Protein AF-A0A015SW00-F1 (afdb_monomer_lite)

Sequence (343 aa):
GSNSSEGLWIASPARTSLTSAKHIYWFESAYDAMAYYQLHQAENKELRKAVFISTGGAPSQQQFKGTIKVTPHASHHLCFDHDRAGQVYAIHFALTHAGWNFSTCLSQTGRLIVQDNSEGYPQYEIGLEPFNFEKIISILGINDAKQNLKNGEHDDMDIGDGYLQEMRMVRMDEYEMACAEGSASEEELEAMRNNLVAIDKAIGAFNPGPKDVGRILYESAAEGYKDWNDQLLDKRIQPKEKEVDDWEISGKATLNRALADLPEVNPEHIRNGLYDEADHEAVRKRLERADRVIFSFETNDQGMSDKGFQEMYKIREELARLEVDITNSLSGMREDFHSHFHR

Secondary structure (DSSP, 8-state):
---TTT--EEE-TT---GGG-SEEEEESSHHHHHHHHHHHTTT-GGGGGSEEEE-SSSPPHHHHHHHHHH-TTSEEEE---SSHHHHHHHHHHHHHHTT--EEEEE-TTSPEEEEE-STT--EEEE--SS--HHHHHHHTT-TTEEE--SS-------TTSHHHHHHHHHHHHHHHHHHHHT-S-HHHHHHHHHHHHHHHHHHHT---SS--PPPEEE--PPTTBSSHHHHHTT-B--------------HHHHHHHHHTTSPPPPHHHHHHT---HHHHHHHHHHHHHHHHHHHHHHHTT----HHHHHHHHHHHHHHHHHHHHHHHHHHHHHHHTTS----

pLDDT: mean 76.02, std 16.17, range [33.72, 97.81]

Structure (mmCIF, N/CA/C/O backbone):
data_AF-A0A015SW00-F1
#
_entry.id   AF-A0A015SW00-F1
#
loop_
_atom_site.group_PDB
_atom_site.id
_atom_site.type_symbol
_atom_site.label_atom_id
_atom_site.label_alt_id
_atom_site.label_comp_id
_atom_site.label_asym_id
_atom_site.label_entity_id
_atom_site.label_seq_id
_atom_site.pdbx_PDB_ins_code
_atom_site.Cartn_x
_atom_site.Cartn_y
_atom_site.Cartn_z
_atom_site.occupancy
_atom_site.B_iso_or_equiv
_atom_site.auth_seq_id
_atom_site.auth_comp_id
_atom_site.auth_asym_id
_atom_site.auth_atom_id
_atom_site.pdbx_PDB_model_num
ATOM 1 N N . GLY A 1 1 ? 16.056 4.533 7.718 1.00 47.56 1 GLY A N 1
ATOM 2 C CA . GLY A 1 1 ? 15.127 5.669 7.801 1.00 47.56 1 GLY A CA 1
ATOM 3 C C . GLY A 1 1 ? 14.885 5.998 9.255 1.00 47.56 1 GLY A C 1
ATOM 4 O O . GLY A 1 1 ? 14.495 5.114 9.996 1.00 47.56 1 GLY A O 1
ATOM 5 N N . SER A 1 2 ? 15.177 7.226 9.676 1.00 53.47 2 SER A N 1
ATOM 6 C CA . SER A 1 2 ? 14.850 7.743 11.017 1.00 53.47 2 SER A CA 1
ATOM 7 C C . SER A 1 2 ? 13.496 8.467 11.058 1.00 53.47 2 SER A C 1
ATOM 9 O O . SER A 1 2 ? 13.012 8.787 12.138 1.00 53.47 2 SER A O 1
ATOM 11 N N . ASN A 1 3 ? 12.882 8.710 9.893 1.00 66.75 3 ASN A N 1
ATOM 12 C CA . ASN A 1 3 ? 11.556 9.302 9.745 1.00 66.75 3 ASN A CA 1
ATOM 13 C C . ASN A 1 3 ? 10.593 8.256 9.162 1.00 66.75 3 ASN A C 1
ATOM 15 O O . ASN A 1 3 ? 10.519 8.101 7.946 1.00 66.75 3 ASN A O 1
ATOM 19 N N . SER A 1 4 ? 9.889 7.532 10.032 1.00 64.31 4 SER A N 1
ATOM 20 C CA . SER A 1 4 ? 8.875 6.538 9.650 1.00 64.31 4 SER A CA 1
ATOM 21 C C . SER A 1 4 ? 7.542 7.159 9.216 1.00 64.31 4 SER A C 1
ATOM 23 O O . SER A 1 4 ? 6.673 6.448 8.730 1.00 64.31 4 SER A O 1
ATOM 25 N N . SER A 1 5 ? 7.367 8.472 9.388 1.00 62.69 5 SER A N 1
ATOM 26 C CA . SER A 1 5 ? 6.128 9.176 9.038 1.00 62.69 5 SER A CA 1
ATOM 27 C C . SER A 1 5 ? 6.141 9.742 7.621 1.00 62.69 5 SER A C 1
ATOM 29 O O . SER A 1 5 ? 5.088 9.975 7.052 1.00 62.69 5 SER A O 1
ATOM 31 N N . GLU A 1 6 ? 7.308 10.020 7.043 1.00 72.81 6 GLU A N 1
ATOM 32 C CA . GLU A 1 6 ? 7.400 10.637 5.706 1.00 72.81 6 GLU A CA 1
ATOM 33 C C . GLU A 1 6 ? 8.493 10.011 4.834 1.00 72.81 6 GLU A C 1
ATOM 35 O O . GLU A 1 6 ? 8.482 10.170 3.615 1.00 72.81 6 GLU A O 1
ATOM 40 N N . GLY A 1 7 ? 9.455 9.307 5.437 1.00 81.25 7 GLY A N 1
ATOM 41 C CA . GLY A 1 7 ? 10.553 8.690 4.706 1.00 81.25 7 GLY A CA 1
ATOM 42 C C . GLY A 1 7 ? 10.097 7.449 3.947 1.00 81.25 7 GLY A C 1
ATOM 43 O O . GLY A 1 7 ? 9.379 6.619 4.491 1.00 81.25 7 GLY A O 1
ATOM 44 N N . LEU A 1 8 ? 10.556 7.297 2.709 1.00 90.25 8 LEU A N 1
ATOM 45 C CA . LEU A 1 8 ? 10.324 6.119 1.874 1.00 90.25 8 LEU A CA 1
ATOM 46 C C . LEU A 1 8 ? 11.655 5.593 1.344 1.00 90.25 8 LEU A C 1
ATOM 48 O O . LEU A 1 8 ? 12.578 6.369 1.083 1.00 90.25 8 LEU A O 1
ATOM 52 N N . TRP A 1 9 ? 11.741 4.281 1.149 1.00 92.75 9 TRP A N 1
ATOM 53 C CA . TRP A 1 9 ? 12.815 3.673 0.372 1.00 92.75 9 TRP A CA 1
ATOM 54 C C . TRP A 1 9 ? 12.334 3.530 -1.062 1.00 92.75 9 TRP A C 1
ATOM 56 O O . TRP A 1 9 ? 11.325 2.877 -1.306 1.00 92.75 9 TRP A O 1
ATOM 66 N N . ILE A 1 10 ? 13.034 4.158 -2.002 1.00 94.50 10 ILE A N 1
ATOM 67 C CA . ILE A 1 10 ? 12.632 4.194 -3.408 1.00 94.50 10 ILE A CA 1
ATOM 68 C C . ILE A 1 10 ? 13.768 3.636 -4.255 1.00 94.50 10 ILE A C 1
ATOM 70 O O . ILE A 1 10 ? 14.911 4.075 -4.130 1.00 94.50 10 ILE A O 1
ATOM 74 N N . ALA A 1 11 ? 13.443 2.693 -5.132 1.00 94.75 11 ALA A N 1
ATOM 75 C CA . ALA A 1 11 ? 14.367 2.122 -6.096 1.00 94.75 11 ALA A CA 1
ATOM 76 C C . ALA A 1 11 ? 13.728 2.089 -7.486 1.00 94.75 11 ALA A C 1
ATOM 78 O O . ALA A 1 11 ? 12.533 1.863 -7.639 1.00 94.75 11 ALA A O 1
ATOM 79 N N . SER A 1 12 ? 14.534 2.300 -8.519 1.00 93.38 12 SER A N 1
ATOM 80 C CA . SER A 1 12 ? 14.133 2.068 -9.904 1.00 93.38 12 SER A CA 1
ATOM 81 C C . SER A 1 12 ? 15.342 1.517 -10.650 1.00 93.38 12 SER A C 1
ATOM 83 O O . SER A 1 12 ? 16.350 2.226 -10.724 1.00 93.38 12 SER A O 1
ATOM 85 N N . PRO A 1 13 ? 15.282 0.283 -11.184 1.00 89.31 13 PRO A N 1
ATOM 86 C CA . PRO A 1 13 ? 16.410 -0.317 -11.894 1.00 89.31 13 PRO A CA 1
ATOM 87 C C . PRO A 1 13 ? 16.911 0.552 -13.055 1.00 89.31 13 PRO A C 1
ATOM 89 O O . PRO A 1 13 ? 18.110 0.749 -13.200 1.00 89.31 13 PRO A O 1
ATOM 92 N N . ALA A 1 14 ? 16.000 1.157 -13.824 1.00 87.19 14 ALA A N 1
ATOM 93 C CA . ALA A 1 14 ? 16.329 2.061 -14.930 1.00 87.19 14 ALA A CA 1
ATOM 94 C C . ALA A 1 14 ? 16.541 3.529 -14.506 1.00 87.19 14 ALA A C 1
ATOM 96 O O . ALA A 1 14 ? 16.564 4.423 -15.359 1.00 87.19 14 ALA A O 1
ATOM 97 N N . ARG A 1 15 ? 16.643 3.806 -13.197 1.00 88.81 15 ARG A N 1
ATOM 98 C CA . ARG A 1 15 ? 16.731 5.165 -12.634 1.00 88.81 15 ARG A CA 1
ATOM 99 C C . ARG A 1 15 ? 15.623 6.081 -13.167 1.00 88.81 15 ARG A C 1
ATOM 101 O O . ARG A 1 15 ? 15.872 7.241 -13.512 1.00 88.81 15 ARG A O 1
ATOM 108 N N . THR A 1 16 ? 14.407 5.549 -13.280 1.00 87.94 16 THR A N 1
ATOM 109 C CA . THR A 1 16 ? 13.226 6.337 -13.628 1.00 87.94 16 THR A CA 1
ATOM 110 C C . THR A 1 16 ? 12.962 7.327 -12.498 1.00 87.94 16 THR A C 1
ATOM 112 O O . THR A 1 16 ? 12.859 6.942 -11.332 1.00 87.94 16 THR A O 1
ATOM 115 N N . SER A 1 17 ? 12.865 8.617 -12.823 1.00 88.38 17 SER A N 1
ATOM 116 C CA . SER A 1 17 ? 12.481 9.631 -11.843 1.00 88.38 17 SER A CA 1
ATOM 117 C C . SER A 1 17 ? 11.039 9.416 -11.407 1.00 88.38 17 SER A C 1
ATOM 119 O O . SER A 1 17 ? 10.177 9.151 -12.244 1.00 88.38 17 SER A O 1
ATOM 121 N N . LEU A 1 18 ? 10.762 9.617 -10.119 1.00 87.44 18 LEU A N 1
ATOM 122 C CA . LEU A 1 18 ? 9.428 9.428 -9.548 1.00 87.44 18 LEU A CA 1
ATOM 123 C C . LEU A 1 18 ? 8.342 10.186 -10.335 1.00 87.44 18 LEU A C 1
ATOM 125 O O . LEU A 1 18 ? 7.326 9.604 -10.673 1.00 87.44 18 LEU A O 1
ATOM 129 N N . THR A 1 19 ? 8.593 11.433 -10.740 1.00 86.56 19 THR A N 1
ATOM 130 C CA . THR A 1 19 ? 7.644 12.263 -11.515 1.00 86.56 19 THR A CA 1
ATOM 131 C C . THR A 1 19 ? 7.343 11.759 -12.928 1.00 86.56 19 THR A C 1
ATOM 133 O O . THR A 1 19 ? 6.384 12.217 -13.540 1.00 86.56 19 THR A O 1
ATOM 136 N N . SER A 1 20 ? 8.171 10.862 -13.462 1.00 85.00 20 SER A N 1
ATOM 137 C CA . SER A 1 20 ? 8.028 10.290 -14.808 1.00 85.00 20 SER A CA 1
ATOM 138 C C . SER A 1 20 ? 7.613 8.819 -14.755 1.00 85.00 20 SER A C 1
ATOM 140 O O . SER A 1 20 ? 7.546 8.157 -15.791 1.00 85.00 20 SER A O 1
ATOM 142 N N . ALA A 1 21 ? 7.389 8.282 -13.553 1.00 88.19 21 ALA A N 1
ATOM 143 C CA . ALA A 1 21 ? 7.003 6.899 -13.361 1.00 88.19 21 ALA A CA 1
ATOM 144 C C . ALA A 1 21 ? 5.577 6.677 -13.871 1.00 88.19 21 ALA A C 1
ATOM 146 O O . ALA A 1 21 ? 4.646 7.359 -13.452 1.00 88.19 21 ALA A O 1
ATOM 147 N N . LYS A 1 22 ? 5.410 5.689 -14.753 1.00 90.06 22 LYS A N 1
ATOM 148 C CA . LYS A 1 22 ? 4.088 5.210 -15.179 1.00 90.06 22 LYS A CA 1
ATOM 149 C C . LYS A 1 22 ? 3.513 4.163 -14.232 1.00 90.06 22 LYS A C 1
ATOM 151 O O . LYS A 1 22 ? 2.304 4.108 -14.054 1.00 90.06 22 LYS A O 1
ATOM 156 N N . HIS A 1 23 ? 4.385 3.364 -13.619 1.00 93.56 23 HIS A N 1
ATOM 157 C CA . HIS A 1 23 ? 4.025 2.296 -12.692 1.00 93.56 23 HIS A CA 1
ATOM 158 C C . HIS A 1 23 ? 4.833 2.429 -11.407 1.00 93.56 23 HIS A C 1
ATOM 160 O O . HIS A 1 23 ? 6.064 2.552 -11.448 1.00 93.56 23 HIS A O 1
ATOM 166 N N . ILE A 1 24 ? 4.131 2.398 -10.278 1.00 96.25 24 ILE A N 1
ATOM 167 C CA . ILE A 1 24 ? 4.702 2.482 -8.937 1.00 96.25 24 ILE A CA 1
ATOM 168 C C . ILE A 1 24 ? 4.210 1.293 -8.129 1.00 96.25 24 ILE A C 1
ATOM 170 O O . ILE A 1 24 ? 3.009 1.151 -7.932 1.00 96.25 24 ILE A O 1
ATOM 174 N N . TYR A 1 25 ? 5.132 0.480 -7.633 1.00 97.56 25 TYR A N 1
ATOM 175 C CA . TYR A 1 25 ? 4.838 -0.706 -6.837 1.00 97.56 25 TYR A CA 1
ATOM 176 C C . TYR A 1 25 ? 5.139 -0.439 -5.362 1.00 97.56 25 TYR A C 1
ATOM 178 O O . TYR A 1 25 ? 6.219 0.054 -5.031 1.00 97.56 25 TYR A O 1
ATOM 186 N N . TRP A 1 26 ? 4.184 -0.744 -4.489 1.00 97.62 26 TRP A N 1
ATOM 187 C CA . TRP A 1 26 ? 4.222 -0.460 -3.055 1.00 97.62 26 TRP A CA 1
ATOM 188 C C . TRP A 1 26 ? 4.378 -1.734 -2.243 1.00 97.62 26 TRP A C 1
ATOM 190 O O . TRP A 1 26 ? 3.587 -2.656 -2.399 1.00 97.62 26 TRP A O 1
ATOM 200 N N . PHE A 1 27 ? 5.348 -1.742 -1.336 1.00 96.75 27 PHE A N 1
ATOM 201 C CA . PHE A 1 27 ? 5.674 -2.879 -0.483 1.00 96.75 27 PHE A CA 1
ATOM 202 C C . PHE A 1 27 ? 5.894 -2.427 0.956 1.00 96.75 27 PHE A C 1
ATOM 204 O O . PHE A 1 27 ? 6.338 -1.302 1.205 1.00 96.75 27 PHE A O 1
ATOM 211 N N . GLU A 1 28 ? 5.668 -3.329 1.906 1.00 89.06 28 GLU A N 1
ATOM 212 C CA . GLU A 1 28 ? 5.987 -3.077 3.313 1.00 89.06 28 GLU A CA 1
ATOM 213 C C . GLU A 1 28 ? 7.503 -3.087 3.526 1.00 89.06 28 GLU A C 1
ATOM 215 O O . GLU A 1 28 ? 8.065 -2.178 4.147 1.00 89.06 28 GLU A O 1
ATOM 220 N N . SER A 1 29 ? 8.202 -4.045 2.909 1.00 91.88 29 SER A N 1
ATOM 221 C CA . SER A 1 29 ? 9.649 -4.211 3.037 1.00 91.88 29 SER A CA 1
ATOM 222 C C . SER A 1 29 ? 10.400 -4.083 1.705 1.00 91.88 29 SER A C 1
ATOM 224 O O . SER A 1 29 ? 9.870 -4.296 0.614 1.00 91.88 29 SER A O 1
ATOM 226 N N . ALA A 1 30 ? 11.685 -3.728 1.790 1.00 92.31 30 ALA A N 1
ATOM 227 C CA . ALA A 1 30 ? 12.564 -3.723 0.624 1.00 92.31 30 ALA A CA 1
ATOM 228 C C . ALA A 1 30 ? 12.840 -5.147 0.111 1.00 92.31 30 ALA A C 1
ATOM 230 O O . ALA A 1 30 ? 13.124 -5.315 -1.074 1.00 92.31 30 ALA A O 1
ATOM 231 N N . TYR A 1 31 ? 12.752 -6.162 0.980 1.00 92.88 31 TYR A N 1
ATOM 232 C CA . TYR A 1 31 ? 12.907 -7.560 0.579 1.00 92.88 31 TYR A CA 1
ATOM 233 C C . TYR A 1 31 ? 11.786 -7.988 -0.358 1.00 92.88 31 TYR A C 1
ATOM 235 O O . TYR A 1 31 ? 12.076 -8.575 -1.395 1.00 92.88 31 TYR A O 1
ATOM 243 N N . ASP A 1 32 ? 10.546 -7.604 -0.063 1.00 95.56 32 ASP A N 1
ATOM 244 C CA . ASP A 1 32 ? 9.399 -7.922 -0.916 1.00 95.56 32 ASP A CA 1
ATOM 245 C C . ASP A 1 32 ? 9.487 -7.232 -2.270 1.00 95.56 32 ASP A C 1
ATOM 247 O O . ASP A 1 32 ? 9.250 -7.861 -3.298 1.00 95.56 32 ASP A O 1
ATOM 251 N N . ALA A 1 33 ? 9.935 -5.974 -2.296 1.00 95.81 33 ALA A N 1
ATOM 252 C CA . ALA A 1 33 ? 10.178 -5.260 -3.545 1.00 95.81 33 ALA A CA 1
ATOM 253 C C . ALA A 1 33 ? 11.227 -5.971 -4.423 1.00 95.81 33 ALA A C 1
ATOM 255 O O . ALA A 1 33 ? 11.028 -6.147 -5.628 1.00 95.81 33 ALA A O 1
ATOM 256 N N . MET A 1 34 ? 12.340 -6.409 -3.822 1.00 95.50 34 MET A N 1
ATOM 257 C CA . MET A 1 34 ? 13.380 -7.168 -4.527 1.00 95.50 34 MET A CA 1
ATOM 258 C C . MET A 1 34 ? 12.868 -8.537 -4.984 1.00 95.50 34 MET A C 1
ATOM 260 O O . MET A 1 34 ? 13.147 -8.949 -6.111 1.00 95.50 34 MET A O 1
ATOM 264 N N . ALA A 1 35 ? 12.098 -9.221 -4.137 1.00 96.44 35 ALA A N 1
ATOM 265 C CA . ALA A 1 35 ? 11.550 -10.532 -4.436 1.00 96.44 35 ALA A CA 1
ATOM 266 C C . ALA A 1 35 ? 10.545 -10.475 -5.587 1.00 96.44 35 ALA A C 1
ATOM 268 O O . ALA A 1 35 ? 10.669 -11.235 -6.548 1.00 96.44 35 ALA A O 1
ATOM 269 N N . TYR A 1 36 ? 9.622 -9.511 -5.550 1.00 96.69 36 TYR A N 1
ATOM 270 C CA . TYR A 1 36 ? 8.694 -9.241 -6.641 1.00 96.69 36 TYR A CA 1
ATOM 271 C C . TYR A 1 36 ? 9.445 -8.987 -7.948 1.00 96.69 36 TYR A C 1
ATOM 273 O O . TYR A 1 36 ? 9.130 -9.594 -8.971 1.00 96.69 36 TYR A O 1
ATOM 281 N N . TYR A 1 37 ? 10.466 -8.125 -7.924 1.00 95.06 37 TYR A N 1
ATOM 282 C CA . TYR A 1 37 ? 11.258 -7.840 -9.116 1.00 95.06 37 TYR A CA 1
ATOM 283 C C . TYR A 1 37 ? 11.915 -9.108 -9.673 1.00 95.06 37 TYR A C 1
ATOM 285 O O . TYR A 1 37 ? 11.816 -9.384 -10.867 1.00 95.06 37 TYR A O 1
ATOM 293 N N . GLN A 1 38 ? 12.534 -9.918 -8.813 1.00 94.50 38 GLN A N 1
ATOM 294 C CA . GLN A 1 38 ? 13.210 -11.148 -9.216 1.00 94.50 38 GLN A CA 1
ATOM 295 C C . GLN A 1 38 ? 12.251 -12.197 -9.793 1.00 94.50 38 GLN A C 1
ATOM 297 O O . GLN A 1 38 ? 12.618 -12.877 -10.752 1.00 94.50 38 GLN A O 1
ATOM 302 N N . LEU A 1 39 ? 11.038 -12.301 -9.243 1.00 92.75 39 LEU A N 1
ATOM 303 C CA . LEU A 1 39 ? 9.997 -13.212 -9.720 1.00 92.75 39 LEU A CA 1
ATOM 304 C C . LEU A 1 39 ? 9.472 -12.826 -11.111 1.00 92.75 39 LEU A C 1
ATOM 306 O O . LEU A 1 39 ? 9.231 -13.711 -11.926 1.00 92.75 39 LEU A O 1
ATOM 310 N N . HIS A 1 40 ? 9.329 -11.529 -11.405 1.00 93.00 40 HIS A N 1
ATOM 311 C CA . HIS A 1 40 ? 8.586 -11.072 -12.588 1.00 93.00 40 HIS A CA 1
ATOM 312 C C . HIS A 1 40 ? 9.452 -10.480 -13.710 1.00 93.00 40 HIS A C 1
ATOM 314 O O . HIS A 1 40 ? 8.999 -10.418 -14.852 1.00 93.00 40 HIS A O 1
ATOM 320 N N . GLN A 1 41 ? 10.701 -10.069 -13.450 1.00 90.69 41 GLN A N 1
ATOM 321 C CA . GLN A 1 41 ? 11.536 -9.374 -14.450 1.00 90.69 41 GLN A CA 1
ATOM 322 C C . GLN A 1 41 ? 11.782 -10.173 -15.742 1.00 90.69 41 GLN A C 1
ATOM 324 O O . GLN A 1 41 ? 12.028 -9.588 -16.797 1.00 90.69 41 GLN A O 1
ATOM 329 N N . ALA A 1 42 ? 11.754 -11.509 -15.668 1.00 86.50 42 ALA A N 1
ATOM 330 C CA . ALA A 1 42 ? 12.003 -12.373 -16.819 1.00 86.50 42 ALA A CA 1
ATOM 331 C C . ALA A 1 42 ? 10.850 -12.318 -17.833 1.00 86.50 42 ALA A C 1
ATOM 333 O O . ALA A 1 42 ? 11.082 -12.388 -19.041 1.00 86.50 42 ALA A O 1
ATOM 334 N N . GLU A 1 43 ? 9.625 -12.162 -17.332 1.00 85.12 43 GLU A N 1
ATOM 335 C CA . GLU A 1 43 ? 8.390 -12.155 -18.117 1.00 85.12 43 GLU A CA 1
ATOM 336 C C . GLU A 1 43 ? 7.953 -10.721 -18.447 1.00 85.12 43 GLU A C 1
ATOM 338 O O . GLU A 1 43 ? 7.504 -10.446 -19.557 1.00 85.12 43 GLU A O 1
ATOM 343 N N . ASN A 1 44 ? 8.188 -9.779 -17.530 1.00 84.94 44 ASN A N 1
ATOM 344 C CA . ASN A 1 44 ? 7.888 -8.365 -17.703 1.00 84.94 44 ASN A CA 1
ATOM 345 C C . ASN A 1 44 ? 9.176 -7.537 -17.812 1.00 84.94 44 ASN A C 1
ATOM 347 O O . ASN A 1 44 ? 9.704 -7.014 -16.830 1.00 84.94 44 ASN A O 1
ATOM 351 N N . LYS A 1 45 ? 9.665 -7.362 -19.043 1.00 80.94 45 LYS A N 1
ATOM 352 C CA . LYS A 1 45 ? 10.880 -6.575 -19.309 1.00 80.94 45 LYS A CA 1
ATOM 353 C C . LYS A 1 45 ? 10.731 -5.089 -18.979 1.00 80.94 45 LYS A C 1
ATOM 355 O O . LYS A 1 45 ? 11.744 -4.436 -18.727 1.00 80.94 45 LYS A O 1
ATOM 360 N N . GLU A 1 46 ? 9.513 -4.553 -18.981 1.00 83.88 46 GLU A N 1
ATOM 361 C CA . GLU A 1 46 ? 9.242 -3.141 -18.683 1.00 83.88 46 GLU A CA 1
ATOM 362 C C . GLU A 1 46 ? 9.256 -2.848 -17.182 1.00 83.88 46 GLU A C 1
ATOM 364 O O . GLU A 1 46 ? 9.402 -1.694 -16.779 1.00 83.88 46 GLU A O 1
ATOM 369 N N . LEU A 1 47 ? 9.238 -3.891 -16.347 1.00 88.62 47 LEU A N 1
ATOM 370 C CA . LEU A 1 47 ? 9.336 -3.790 -14.894 1.00 88.62 47 LEU A CA 1
ATOM 371 C C . LEU A 1 47 ? 10.583 -3.013 -14.438 1.00 88.62 47 LEU A C 1
ATOM 373 O O . LEU A 1 47 ? 10.547 -2.291 -13.446 1.00 88.62 47 LEU A O 1
ATOM 377 N N . ARG A 1 48 ? 11.672 -3.070 -15.216 1.00 87.75 48 ARG A N 1
ATOM 378 C CA . ARG A 1 48 ? 12.895 -2.284 -14.978 1.00 87.75 48 ARG A CA 1
ATOM 379 C C . ARG A 1 48 ? 12.670 -0.766 -15.006 1.00 87.75 48 ARG A C 1
ATOM 381 O O . ARG A 1 48 ? 13.424 -0.037 -14.368 1.00 87.75 48 ARG A O 1
ATOM 388 N N . LYS A 1 49 ? 11.652 -0.287 -15.734 1.00 88.00 49 LYS A N 1
ATOM 389 C CA . LYS A 1 49 ? 11.281 1.135 -15.841 1.00 88.00 49 LYS A CA 1
ATOM 390 C C . LYS A 1 49 ? 10.356 1.591 -14.711 1.00 88.00 49 LYS A C 1
ATOM 392 O O . LYS A 1 49 ? 10.153 2.797 -14.566 1.00 88.00 49 LYS A O 1
ATOM 397 N N . ALA A 1 50 ? 9.807 0.669 -13.922 1.00 94.31 50 ALA A N 1
ATOM 398 C CA . ALA A 1 50 ? 8.934 1.000 -12.807 1.00 94.31 50 ALA A CA 1
ATOM 399 C C . ALA A 1 50 ? 9.706 1.604 -11.623 1.00 94.31 50 ALA A C 1
ATOM 401 O O . ALA A 1 50 ? 10.942 1.556 -11.549 1.00 94.31 50 ALA A O 1
ATOM 402 N N . VAL A 1 51 ? 8.953 2.183 -10.691 1.00 96.94 51 VAL A N 1
ATOM 403 C CA . VAL A 1 51 ? 9.461 2.633 -9.396 1.00 96.94 51 VAL A CA 1
ATOM 404 C C . VAL A 1 51 ? 8.931 1.710 -8.304 1.00 96.94 51 VAL A C 1
ATOM 406 O O . VAL A 1 51 ? 7.734 1.467 -8.212 1.00 96.94 51 VAL A O 1
ATOM 409 N N . PHE A 1 52 ? 9.830 1.216 -7.464 1.00 97.81 52 PHE A N 1
ATOM 410 C CA . PHE A 1 52 ? 9.545 0.348 -6.330 1.00 97.81 52 PHE A CA 1
ATOM 411 C C . PHE A 1 52 ? 9.689 1.157 -5.052 1.00 97.81 52 PHE A C 1
ATOM 413 O O . PHE A 1 52 ? 10.712 1.812 -4.839 1.00 97.81 52 PHE A O 1
ATOM 420 N N . ILE A 1 53 ? 8.665 1.115 -4.211 1.00 97.06 53 ILE A N 1
ATOM 421 C CA . ILE A 1 53 ? 8.600 1.842 -2.953 1.00 97.06 53 ILE A CA 1
ATOM 422 C C . ILE A 1 53 ? 8.437 0.837 -1.824 1.00 97.06 53 ILE A C 1
ATOM 424 O O . ILE A 1 53 ? 7.478 0.073 -1.810 1.00 97.06 53 ILE A O 1
ATOM 428 N N . SER A 1 54 ? 9.344 0.890 -0.852 1.00 94.75 54 SER A N 1
ATOM 429 C CA . SER A 1 54 ? 9.136 0.274 0.453 1.00 94.75 54 SER A CA 1
ATOM 430 C C . SER A 1 54 ? 8.817 1.339 1.495 1.00 94.75 54 SER A C 1
ATOM 432 O O . SER A 1 54 ? 9.529 2.342 1.637 1.00 94.75 54 SER A O 1
ATOM 434 N N . THR A 1 55 ? 7.746 1.096 2.245 1.00 86.81 55 THR A N 1
ATOM 435 C CA . THR A 1 55 ? 7.301 1.946 3.357 1.00 86.81 55 THR A CA 1
ATOM 436 C C . THR A 1 55 ? 8.132 1.729 4.622 1.00 86.81 55 THR A C 1
ATOM 438 O O . THR A 1 55 ? 8.155 2.600 5.490 1.00 86.81 55 THR A O 1
ATOM 441 N N . GLY A 1 56 ? 8.902 0.635 4.687 1.00 81.25 56 GLY A N 1
ATOM 442 C CA . GLY A 1 56 ? 9.796 0.315 5.798 1.00 81.25 56 GLY A CA 1
ATOM 443 C C . GLY A 1 56 ? 9.043 -0.195 7.025 1.00 81.25 56 GLY A C 1
ATOM 444 O O . GLY A 1 56 ? 9.362 0.213 8.140 1.00 81.25 56 GLY A O 1
ATOM 445 N N . GLY A 1 57 ? 8.045 -1.047 6.798 1.00 77.19 57 GLY A N 1
ATOM 446 C CA . GLY A 1 57 ? 6.995 -1.400 7.747 1.00 77.19 57 GLY A CA 1
ATOM 447 C C . GLY A 1 57 ? 5.698 -0.706 7.358 1.00 77.19 57 GLY A C 1
ATOM 448 O O . GLY A 1 57 ? 5.484 -0.375 6.191 1.00 77.19 57 GLY A O 1
ATOM 449 N N . ALA A 1 58 ? 4.832 -0.448 8.325 1.00 73.69 58 ALA A N 1
ATOM 450 C CA . ALA A 1 58 ? 3.511 0.032 7.980 1.00 73.69 58 ALA A CA 1
ATOM 451 C C . ALA A 1 58 ? 3.467 1.459 7.438 1.00 73.69 58 ALA A C 1
ATOM 453 O O . ALA A 1 58 ? 4.104 2.368 7.987 1.00 73.69 58 ALA A O 1
ATOM 454 N N . PRO A 1 59 ? 2.654 1.676 6.399 1.00 77.56 59 PRO A N 1
ATOM 455 C CA . PRO A 1 59 ? 2.527 2.971 5.779 1.00 77.56 59 PRO A CA 1
ATOM 456 C C . PRO A 1 59 ? 1.759 3.961 6.647 1.00 77.56 59 PRO A C 1
ATOM 458 O O . PRO A 1 59 ? 0.697 3.684 7.200 1.00 77.56 59 PRO A O 1
ATOM 461 N N . SER A 1 60 ? 2.261 5.185 6.663 1.00 74.94 60 SER A N 1
ATOM 462 C CA . SER A 1 60 ? 1.544 6.362 7.131 1.00 74.94 60 SER A CA 1
ATOM 463 C C . SER A 1 60 ? 0.789 7.042 5.984 1.00 74.94 60 SER A C 1
ATOM 465 O O . SER A 1 60 ? 1.193 7.009 4.818 1.00 74.94 60 SER A O 1
ATOM 467 N N . GLN A 1 61 ? -0.270 7.783 6.321 1.00 74.00 61 GLN A N 1
ATOM 468 C CA . GLN A 1 61 ? -0.990 8.584 5.326 1.00 74.00 61 GLN A CA 1
ATOM 469 C C . GLN A 1 61 ? -0.106 9.652 4.658 1.00 74.00 61 GLN A C 1
ATOM 471 O O . GLN A 1 61 ? -0.369 10.025 3.519 1.00 74.00 61 GLN A O 1
ATOM 476 N N . GLN A 1 62 ? 0.920 10.176 5.341 1.00 74.44 62 GLN A N 1
ATOM 477 C CA . GLN A 1 62 ? 1.786 11.218 4.773 1.00 74.44 62 GLN A CA 1
ATOM 478 C C . GLN A 1 62 ? 2.723 10.660 3.700 1.00 74.44 62 GLN A C 1
ATOM 480 O O . GLN A 1 62 ? 2.902 11.306 2.669 1.00 74.44 62 GLN A O 1
ATOM 485 N N . GLN A 1 63 ? 3.238 9.440 3.879 1.00 83.62 63 GLN A N 1
ATOM 486 C CA . GLN A 1 63 ? 3.981 8.732 2.831 1.00 83.62 63 GLN A CA 1
ATOM 487 C C . GLN A 1 63 ? 3.126 8.550 1.566 1.00 83.62 63 GLN A C 1
ATOM 489 O O . GLN A 1 63 ? 3.581 8.853 0.463 1.00 83.62 63 GLN A O 1
ATOM 494 N N . PHE A 1 64 ? 1.865 8.133 1.716 1.00 87.81 64 PHE A N 1
ATOM 495 C CA . PHE A 1 64 ? 0.933 8.018 0.591 1.00 87.81 64 PHE A CA 1
ATOM 496 C C . PHE A 1 64 ? 0.648 9.373 -0.064 1.00 87.81 64 PHE A C 1
ATOM 498 O O . PHE A 1 64 ? 0.869 9.532 -1.265 1.00 87.81 64 PHE A O 1
ATOM 505 N N . LYS A 1 65 ? 0.223 10.375 0.720 1.00 82.94 65 LYS A N 1
ATOM 506 C CA . LYS A 1 65 ? -0.094 11.727 0.225 1.00 82.94 65 LYS A CA 1
ATOM 507 C C . LYS A 1 65 ? 1.084 12.355 -0.513 1.00 82.94 65 LYS A C 1
ATOM 509 O O . LYS A 1 65 ? 0.893 12.934 -1.581 1.00 82.94 65 LYS A O 1
ATOM 514 N N . GLY A 1 66 ? 2.288 12.238 0.044 1.00 87.19 66 GLY A N 1
ATOM 515 C CA . GLY A 1 66 ? 3.512 12.779 -0.539 1.00 87.19 66 GLY A CA 1
ATOM 516 C C . GLY A 1 66 ? 3.785 12.207 -1.925 1.00 87.19 66 GLY A C 1
ATOM 517 O O . GLY A 1 66 ? 3.983 12.972 -2.869 1.00 87.19 66 GLY A O 1
ATOM 518 N N . THR A 1 67 ? 3.723 10.881 -2.063 1.00 92.62 67 THR A N 1
ATOM 519 C CA . THR A 1 67 ? 3.981 10.210 -3.342 1.00 92.62 67 THR A CA 1
ATOM 520 C C . THR A 1 67 ? 2.870 10.465 -4.356 1.00 92.62 67 THR A C 1
ATOM 522 O O . THR A 1 67 ? 3.171 10.887 -5.470 1.00 92.62 67 THR A O 1
ATOM 525 N N . ILE A 1 68 ? 1.595 10.298 -3.985 1.00 90.69 68 ILE A N 1
ATOM 526 C CA . ILE A 1 68 ? 0.446 10.507 -4.890 1.00 90.69 68 ILE A CA 1
ATOM 527 C C . ILE A 1 68 ? 0.460 11.932 -5.459 1.00 90.69 68 ILE A C 1
ATOM 529 O O . ILE A 1 68 ? 0.282 12.136 -6.658 1.00 90.69 68 ILE A O 1
ATOM 533 N N . LYS A 1 69 ? 0.780 12.930 -4.625 1.00 87.81 69 LYS A N 1
ATOM 534 C CA . LYS A 1 69 ? 0.887 14.334 -5.047 1.00 87.81 69 LYS A CA 1
ATOM 535 C C . LYS A 1 69 ? 1.910 14.556 -6.167 1.00 87.81 69 LYS A C 1
ATOM 537 O O . LYS A 1 69 ? 1.702 15.436 -6.999 1.00 87.81 69 LYS A O 1
ATOM 542 N N . VAL A 1 70 ? 3.015 13.810 -6.178 1.00 89.75 70 VAL A N 1
ATOM 543 C CA . VAL A 1 70 ? 4.071 13.940 -7.200 1.00 89.75 70 VAL A CA 1
ATOM 544 C C . VAL A 1 70 ? 3.916 12.951 -8.357 1.00 89.75 70 VAL A C 1
ATOM 546 O O . VAL A 1 70 ? 4.658 13.052 -9.332 1.00 89.75 70 VAL A O 1
ATOM 549 N N . THR A 1 71 ? 2.956 12.024 -8.271 1.00 90.44 71 THR A N 1
ATOM 550 C CA . THR A 1 71 ? 2.708 10.959 -9.259 1.00 90.44 71 THR A CA 1
ATOM 551 C C . THR A 1 71 ? 1.228 10.834 -9.667 1.00 90.44 71 THR A C 1
ATOM 553 O O . THR A 1 71 ? 0.719 9.727 -9.790 1.00 90.44 71 THR A O 1
ATOM 556 N N . PRO A 1 72 ? 0.510 11.939 -9.957 1.00 83.12 72 PRO A N 1
ATOM 557 C CA . PRO A 1 72 ? -0.947 11.917 -10.169 1.00 83.12 72 PRO A CA 1
ATOM 558 C C . PRO A 1 72 ? -1.417 11.119 -11.402 1.00 83.12 72 PRO A C 1
ATOM 560 O O . PRO A 1 72 ? -2.611 10.886 -11.575 1.00 83.12 72 PRO A O 1
ATOM 563 N N . HIS A 1 73 ? -0.493 10.748 -12.290 1.00 83.38 73 HIS A N 1
ATOM 564 C CA . HIS A 1 73 ? -0.760 10.005 -13.525 1.00 83.38 73 HIS A CA 1
ATOM 565 C C . HIS A 1 73 ? -0.187 8.581 -13.497 1.00 83.38 73 HIS A C 1
ATOM 567 O O . HIS A 1 73 ? -0.311 7.855 -14.478 1.00 83.38 73 HIS A O 1
ATOM 573 N N . ALA A 1 74 ? 0.476 8.186 -12.406 1.00 89.75 74 ALA A N 1
ATOM 574 C CA . ALA A 1 74 ? 1.083 6.869 -12.297 1.00 89.75 74 ALA A CA 1
ATOM 575 C C . ALA A 1 74 ? 0.048 5.833 -11.854 1.00 89.75 74 ALA A C 1
ATOM 577 O O . ALA A 1 74 ? -0.769 6.096 -10.978 1.00 89.75 74 ALA A O 1
ATOM 578 N N . SER A 1 75 ? 0.117 4.627 -12.405 1.00 91.50 75 SER A N 1
ATOM 579 C CA . SER A 1 75 ? -0.608 3.487 -11.852 1.00 91.50 75 SER A CA 1
ATOM 580 C C . SER A 1 75 ? 0.102 2.977 -10.597 1.00 91.50 75 SER A C 1
ATOM 582 O O . SER A 1 75 ? 1.313 2.742 -10.607 1.00 91.50 75 SER A O 1
ATOM 584 N N . HIS A 1 76 ? -0.655 2.809 -9.517 1.00 94.56 76 HIS A N 1
ATOM 585 C CA . HIS A 1 76 ? -0.171 2.384 -8.208 1.00 94.56 76 HIS A CA 1
ATOM 586 C C . HIS A 1 76 ? -0.531 0.918 -7.960 1.00 94.56 76 HIS A C 1
ATOM 588 O O . HIS A 1 76 ? -1.694 0.590 -7.743 1.00 94.56 76 HIS A O 1
ATOM 594 N N . HIS A 1 77 ? 0.474 0.049 -7.971 1.00 95.62 77 HIS A N 1
ATOM 595 C CA . HIS A 1 77 ? 0.372 -1.372 -7.666 1.00 95.62 77 HIS A CA 1
ATOM 596 C C . HIS A 1 77 ? 0.616 -1.586 -6.166 1.00 95.62 77 HIS A C 1
ATOM 598 O O . HIS A 1 77 ? 1.675 -1.236 -5.645 1.00 95.62 77 HIS A O 1
ATOM 604 N N . LEU A 1 78 ? -0.380 -2.103 -5.458 1.00 96.25 78 LEU A N 1
ATOM 605 C CA . LEU A 1 78 ? -0.380 -2.324 -4.018 1.00 96.25 78 LEU A CA 1
ATOM 606 C C . LEU A 1 78 ? 0.002 -3.774 -3.758 1.00 96.25 78 LEU A C 1
ATOM 608 O O . LEU A 1 78 ? -0.837 -4.658 -3.909 1.00 96.25 78 LEU A O 1
ATOM 612 N N . CYS A 1 79 ? 1.262 -3.982 -3.386 1.00 96.56 79 CYS A N 1
ATOM 613 C CA . CYS A 1 79 ? 1.910 -5.280 -3.235 1.00 96.56 79 CYS A CA 1
ATOM 614 C C . CYS A 1 79 ? 2.234 -5.591 -1.764 1.00 96.56 79 CYS A C 1
ATOM 616 O O . CYS A 1 79 ? 3.271 -6.188 -1.472 1.00 96.56 79 CYS A O 1
ATOM 618 N N . PHE A 1 80 ? 1.373 -5.143 -0.846 1.00 93.19 80 PHE A N 1
ATOM 619 C CA . PHE A 1 80 ? 1.492 -5.384 0.595 1.00 93.19 80 PHE A CA 1
ATOM 620 C C . PHE A 1 80 ? 1.339 -6.870 0.952 1.00 93.19 80 PHE A C 1
ATOM 622 O O . PHE A 1 80 ? 0.941 -7.680 0.107 1.00 93.19 80 PHE A O 1
ATOM 629 N N . ASP A 1 81 ? 1.644 -7.213 2.204 1.00 91.19 81 ASP A N 1
ATOM 630 C CA . ASP A 1 81 ? 1.624 -8.594 2.674 1.00 91.19 81 ASP A CA 1
ATOM 631 C C . ASP A 1 81 ? 0.224 -9.210 2.501 1.00 91.19 81 ASP A C 1
ATOM 633 O O . ASP A 1 81 ? -0.819 -8.548 2.588 1.00 91.19 81 ASP A O 1
ATOM 637 N N . HIS A 1 82 ? 0.187 -10.517 2.245 1.00 86.94 82 HIS A N 1
ATOM 638 C CA . HIS A 1 82 ? -1.030 -11.322 2.172 1.00 86.94 82 HIS A CA 1
ATOM 639 C C . HIS A 1 82 ? -1.531 -11.641 3.588 1.00 86.94 82 HIS A C 1
ATOM 641 O O . HIS A 1 82 ? -1.712 -12.794 3.984 1.00 86.94 82 HIS A O 1
ATOM 647 N N . ASP A 1 83 ? -1.765 -10.594 4.367 1.00 83.88 83 ASP A N 1
ATOM 648 C CA . ASP A 1 83 ? -2.358 -10.669 5.686 1.00 83.88 83 ASP A CA 1
ATOM 649 C C . ASP A 1 83 ? -3.366 -9.536 5.898 1.00 83.88 83 ASP A C 1
ATOM 651 O O . ASP A 1 83 ? -3.662 -8.719 5.021 1.00 83.88 83 ASP A O 1
ATOM 655 N N . ARG A 1 84 ? -3.957 -9.514 7.089 1.00 81.44 84 ARG A N 1
ATOM 656 C CA . ARG A 1 84 ? -4.990 -8.543 7.430 1.00 81.44 84 ARG A CA 1
ATOM 657 C C . ARG A 1 84 ? -4.455 -7.108 7.482 1.00 81.44 84 ARG A C 1
ATOM 659 O O . ARG A 1 84 ? -5.215 -6.185 7.197 1.00 81.44 84 ARG A O 1
ATOM 666 N N . ALA A 1 85 ? -3.193 -6.907 7.855 1.00 79.25 85 ALA A N 1
ATOM 667 C CA . ALA A 1 85 ? -2.591 -5.583 7.931 1.00 79.25 85 ALA A CA 1
ATOM 668 C C . ALA A 1 85 ? -2.355 -5.029 6.519 1.00 79.25 85 ALA A C 1
ATOM 670 O O . ALA A 1 85 ? -2.853 -3.942 6.208 1.00 79.25 85 ALA A O 1
ATOM 671 N N . GLY A 1 86 ? -1.751 -5.825 5.632 1.00 83.75 86 GLY A N 1
ATOM 672 C CA . GLY A 1 86 ? -1.539 -5.465 4.229 1.00 83.75 86 GLY A CA 1
ATOM 673 C C . GLY A 1 86 ? -2.841 -5.148 3.484 1.00 83.75 86 GLY A C 1
ATOM 674 O O . GLY A 1 86 ? -2.930 -4.175 2.726 1.00 83.75 86 GLY A O 1
ATOM 675 N N . GLN A 1 87 ? -3.915 -5.889 3.775 1.00 85.75 87 GLN A N 1
ATOM 676 C CA . GLN A 1 87 ? -5.267 -5.597 3.279 1.00 85.75 87 GLN A CA 1
ATOM 677 C C . GLN A 1 87 ? -5.789 -4.222 3.727 1.00 85.75 87 GLN A C 1
ATOM 679 O O . GLN A 1 87 ? -6.351 -3.471 2.923 1.00 85.75 87 GLN A O 1
ATOM 684 N N . VAL A 1 88 ? -5.609 -3.871 5.005 1.00 83.62 88 VAL A N 1
ATOM 685 C CA . VAL A 1 88 ? -6.011 -2.562 5.543 1.00 83.62 88 VAL A CA 1
ATOM 686 C C . VAL A 1 88 ? -5.174 -1.443 4.923 1.00 83.62 88 VAL A C 1
ATOM 688 O O . VAL A 1 88 ? -5.735 -0.411 4.549 1.00 83.62 88 VAL A O 1
ATOM 691 N N . TYR A 1 89 ? -3.870 -1.653 4.721 1.00 89.25 89 TYR A N 1
ATOM 692 C CA . TYR A 1 89 ? -2.997 -0.685 4.050 1.00 89.25 89 TYR A CA 1
ATOM 693 C C . TYR A 1 89 ? -3.436 -0.404 2.618 1.00 89.25 89 TYR A C 1
ATOM 695 O O . TYR A 1 89 ? -3.441 0.755 2.195 1.00 89.25 89 TYR A O 1
ATOM 703 N N . ALA A 1 90 ? -3.885 -1.428 1.889 1.00 90.75 90 ALA A N 1
ATOM 704 C CA . ALA A 1 90 ? -4.424 -1.236 0.550 1.00 90.75 90 ALA A CA 1
ATOM 705 C C . ALA A 1 90 ? -5.680 -0.345 0.556 1.00 90.75 90 ALA A C 1
ATOM 707 O O . ALA A 1 90 ? -5.816 0.560 -0.271 1.00 90.75 90 ALA A O 1
ATOM 708 N N . ILE A 1 91 ? -6.584 -0.552 1.520 1.00 86.19 91 ILE A N 1
ATOM 709 C CA . ILE A 1 91 ? -7.791 0.274 1.684 1.00 86.19 91 ILE A CA 1
ATOM 710 C C . ILE A 1 91 ? -7.415 1.713 2.064 1.00 86.19 91 ILE A C 1
ATOM 712 O O . ILE A 1 91 ? -7.942 2.663 1.484 1.00 86.19 91 ILE A O 1
ATOM 716 N N . HIS A 1 92 ? -6.475 1.896 2.997 1.00 85.19 92 HIS A N 1
ATOM 717 C CA . HIS A 1 92 ? -5.965 3.218 3.385 1.00 85.19 92 HIS A CA 1
ATOM 718 C C . HIS A 1 92 ? -5.346 3.964 2.208 1.00 85.19 92 HIS A C 1
ATOM 720 O O . HIS A 1 92 ? -5.566 5.171 2.070 1.00 85.19 92 HIS A O 1
ATOM 726 N N . PHE A 1 93 ? -4.601 3.260 1.352 1.00 92.12 93 PHE A N 1
ATOM 727 C CA . PHE A 1 93 ? -4.053 3.833 0.131 1.00 92.12 93 PHE A CA 1
ATOM 728 C C . PHE A 1 93 ? -5.175 4.345 -0.774 1.00 92.12 93 PHE A C 1
ATOM 730 O O . PHE A 1 93 ? -5.145 5.506 -1.177 1.00 92.12 93 PHE A O 1
ATOM 737 N N . ALA A 1 94 ? -6.189 3.517 -1.043 1.00 90.81 94 ALA A N 1
ATOM 738 C CA . ALA A 1 94 ? -7.302 3.885 -1.916 1.00 90.81 94 ALA A CA 1
ATOM 739 C C . ALA A 1 94 ? -8.077 5.105 -1.404 1.00 90.81 94 ALA A C 1
ATOM 741 O O . ALA A 1 94 ? -8.321 6.040 -2.164 1.00 90.81 94 ALA A O 1
ATOM 742 N N . LEU A 1 95 ? -8.399 5.136 -0.108 1.00 83.94 95 LEU A N 1
ATOM 743 C CA . LEU A 1 95 ? -9.049 6.281 0.535 1.00 83.94 95 LEU A CA 1
ATOM 744 C C . LEU A 1 95 ? -8.187 7.548 0.423 1.00 83.94 95 LEU A C 1
ATOM 746 O O . LEU A 1 95 ? -8.682 8.622 0.081 1.00 83.94 95 LEU A O 1
ATOM 750 N N . THR A 1 96 ? -6.879 7.420 0.657 1.00 86.38 96 THR A N 1
ATOM 751 C CA . THR A 1 96 ? -5.937 8.543 0.546 1.00 86.38 96 THR A CA 1
ATOM 752 C C . THR A 1 96 ? -5.838 9.060 -0.889 1.00 86.38 96 THR A C 1
ATOM 754 O O . THR A 1 96 ? -5.852 10.271 -1.105 1.00 86.38 96 THR A O 1
ATOM 757 N N . HIS A 1 97 ? -5.772 8.160 -1.870 1.00 88.00 97 HIS A N 1
ATOM 758 C CA . HIS A 1 97 ? -5.731 8.484 -3.295 1.00 88.00 97 HIS A CA 1
ATOM 759 C C . HIS A 1 97 ? -7.022 9.150 -3.777 1.00 88.00 97 HIS A C 1
ATOM 761 O O . HIS A 1 97 ? -6.970 10.105 -4.546 1.00 88.00 97 HIS A O 1
ATOM 767 N N . ALA A 1 98 ? -8.172 8.720 -3.255 1.00 84.75 98 ALA A N 1
ATOM 768 C CA . ALA A 1 98 ? -9.462 9.362 -3.493 1.00 84.75 98 ALA A CA 1
ATOM 769 C C . ALA A 1 98 ? -9.604 10.734 -2.800 1.00 84.75 98 ALA A C 1
ATOM 771 O O . ALA A 1 98 ? -10.620 11.406 -2.965 1.00 84.75 98 ALA A O 1
ATOM 772 N N . GLY A 1 99 ? -8.610 11.160 -2.011 1.00 79.75 99 GLY A N 1
ATOM 773 C CA . GLY A 1 99 ? -8.619 12.440 -1.307 1.00 79.75 99 GLY A CA 1
ATOM 774 C C . GLY A 1 99 ? -9.520 12.469 -0.072 1.00 79.75 99 GLY A C 1
ATOM 775 O O . GLY A 1 99 ? -9.871 13.554 0.389 1.00 79.75 99 GLY A O 1
ATOM 776 N N . TRP A 1 100 ? -9.895 11.307 0.473 1.00 78.88 100 TRP A N 1
ATOM 777 C CA . TRP A 1 100 ? -10.749 11.237 1.657 1.00 78.88 100 TRP A CA 1
ATOM 778 C C . TRP A 1 100 ? -10.023 11.740 2.906 1.00 78.88 100 TRP A C 1
ATOM 780 O O . TRP A 1 100 ? -8.822 11.518 3.098 1.00 78.88 100 TRP A O 1
ATOM 790 N N . ASN A 1 101 ? -10.784 12.369 3.803 1.00 73.25 101 ASN A N 1
ATOM 791 C CA . ASN A 1 101 ? -10.355 12.636 5.168 1.00 73.25 101 ASN A CA 1
ATOM 792 C C . ASN A 1 101 ? -11.007 11.603 6.083 1.00 73.25 101 ASN A C 1
ATOM 794 O O . ASN A 1 101 ? -12.172 11.746 6.421 1.00 73.25 101 ASN A O 1
ATOM 798 N N . PHE A 1 102 ? -10.280 10.560 6.467 1.00 77.19 102 PHE A N 1
ATOM 799 C CA . PHE A 1 102 ? -10.882 9.396 7.109 1.00 77.19 102 PHE A CA 1
ATOM 800 C C . PHE A 1 102 ? -10.153 8.976 8.383 1.00 77.19 102 PHE A C 1
ATOM 802 O O . PHE A 1 102 ? -8.955 9.221 8.555 1.00 77.19 102 PHE A O 1
ATOM 809 N N . SER A 1 103 ? -10.882 8.279 9.249 1.00 67.94 103 SER A N 1
ATOM 810 C CA . SER A 1 103 ? -10.339 7.477 10.342 1.00 67.94 103 SER A CA 1
ATOM 811 C C . SER A 1 103 ? -10.801 6.026 10.191 1.00 67.94 103 SER A C 1
ATOM 813 O O . SER A 1 103 ? -11.837 5.740 9.585 1.00 67.94 103 SER A O 1
ATOM 815 N N . THR A 1 104 ? -10.010 5.084 10.706 1.00 68.94 104 THR A N 1
ATOM 816 C CA . THR A 1 104 ? -10.388 3.667 10.711 1.00 68.94 104 THR A CA 1
ATOM 817 C C . THR A 1 104 ? -10.193 3.026 12.076 1.00 68.94 104 THR A C 1
ATOM 819 O O . THR A 1 104 ? -9.260 3.364 12.815 1.00 68.94 104 THR A O 1
ATOM 822 N N . CYS A 1 105 ? -11.031 2.044 12.389 1.00 62.16 105 CYS A N 1
ATOM 823 C CA . CYS A 1 105 ? -10.846 1.146 13.524 1.00 62.16 105 CYS A CA 1
ATOM 824 C C . CYS A 1 105 ? -11.355 -0.259 13.190 1.00 62.16 105 CYS A C 1
ATOM 826 O O . CYS A 1 105 ? -12.152 -0.446 12.273 1.00 62.16 105 CYS A O 1
ATOM 828 N N . LEU A 1 106 ? -10.884 -1.265 13.920 1.00 63.72 106 LEU A N 1
ATOM 829 C CA . LEU A 1 106 ? -11.401 -2.623 13.803 1.00 63.72 106 LEU A CA 1
ATOM 830 C C . LEU A 1 106 ? -12.539 -2.824 14.805 1.00 63.72 106 LEU A C 1
ATOM 832 O O . LEU A 1 106 ? -12.404 -2.512 15.987 1.00 63.72 106 LEU A O 1
ATOM 836 N N . SER A 1 107 ? -13.663 -3.360 14.338 1.00 63.72 107 SER A N 1
ATOM 837 C CA . SER A 1 107 ? -14.786 -3.727 15.191 1.00 63.72 107 SER A CA 1
ATOM 838 C C . SER A 1 107 ? -14.463 -4.971 16.027 1.00 63.72 107 SER A C 1
ATOM 840 O O . SER A 1 107 ? -13.572 -5.761 15.704 1.00 63.72 107 SER A O 1
ATOM 842 N N . GLN A 1 108 ? -15.258 -5.206 17.075 1.00 55.72 108 GLN A N 1
ATOM 843 C CA . GLN A 1 108 ? -15.158 -6.412 17.913 1.00 55.72 108 GLN A CA 1
ATOM 844 C C . GLN A 1 108 ? -15.356 -7.715 17.119 1.00 55.72 108 GLN A C 1
ATOM 846 O O . GLN A 1 108 ? -14.884 -8.770 17.532 1.00 55.72 108 GLN A O 1
ATOM 851 N N . THR A 1 109 ? -16.042 -7.645 15.974 1.00 66.94 109 THR A N 1
ATOM 852 C CA . THR A 1 109 ? -16.284 -8.779 15.071 1.00 66.94 109 THR A CA 1
ATOM 853 C C . THR A 1 109 ? -15.204 -8.925 13.997 1.00 66.94 109 THR A C 1
ATOM 855 O O . THR A 1 109 ? -15.315 -9.787 13.129 1.00 66.94 109 THR A O 1
ATOM 858 N N . GLY A 1 110 ? -14.158 -8.096 14.044 1.00 64.81 110 GLY A N 1
ATOM 859 C CA . GLY A 1 110 ? -13.036 -8.136 13.115 1.00 64.81 110 GLY A CA 1
ATOM 860 C C . GLY A 1 110 ? -13.269 -7.396 11.793 1.00 64.81 110 GLY A C 1
ATOM 861 O O . GLY A 1 110 ? -12.449 -7.505 10.880 1.00 64.81 110 GLY A O 1
ATOM 862 N N . ARG A 1 111 ? -14.347 -6.618 11.673 1.00 75.88 111 ARG A N 1
ATOM 863 C CA . ARG A 1 111 ? -14.631 -5.809 10.478 1.00 75.88 111 ARG A CA 1
ATOM 864 C C . ARG A 1 111 ? -13.898 -4.475 10.537 1.00 75.88 111 ARG A C 1
ATOM 866 O O . ARG A 1 111 ? -13.692 -3.935 11.619 1.00 75.88 111 ARG A O 1
ATOM 873 N N . LEU A 1 112 ? -13.512 -3.935 9.388 1.00 74.44 112 LEU A N 1
ATOM 874 C CA . LEU A 1 112 ? -12.914 -2.609 9.301 1.00 74.44 112 LEU A CA 1
ATOM 875 C C . LEU A 1 112 ? -14.021 -1.558 9.259 1.00 74.44 112 LEU A C 1
ATOM 877 O O . LEU A 1 112 ? -14.836 -1.537 8.343 1.00 74.44 112 LEU A O 1
ATOM 881 N N . ILE A 1 113 ? -14.038 -0.682 10.250 1.00 72.94 113 ILE A N 1
ATOM 882 C CA . ILE A 1 113 ? -14.882 0.502 10.277 1.00 72.94 113 ILE A CA 1
ATOM 883 C C . ILE A 1 113 ? -14.091 1.640 9.637 1.00 72.94 113 ILE A C 1
ATOM 885 O O . ILE A 1 113 ? -12.994 1.961 10.095 1.00 72.94 113 ILE A O 1
ATOM 889 N N . VAL A 1 114 ? -14.654 2.251 8.600 1.00 75.88 114 VAL A N 1
ATOM 890 C CA . VAL A 1 114 ? -14.122 3.448 7.943 1.00 75.88 114 VAL A CA 1
ATOM 891 C C . VAL A 1 114 ? -15.093 4.590 8.194 1.00 75.88 114 VAL A C 1
ATOM 893 O O . VAL A 1 114 ? -16.264 4.498 7.831 1.00 75.88 114 VAL A O 1
ATOM 896 N N . GLN A 1 115 ? -14.613 5.655 8.822 1.00 71.00 115 GLN A N 1
ATOM 897 C CA . GLN A 1 115 ? -15.380 6.867 9.066 1.00 71.00 115 GLN A CA 1
ATOM 898 C C . GLN A 1 115 ? -14.818 7.983 8.193 1.00 71.00 115 GLN A C 1
ATOM 900 O O . GLN A 1 115 ? -13.632 8.303 8.278 1.00 71.00 115 GLN A O 1
ATOM 905 N N . ASP A 1 116 ? -15.668 8.560 7.349 1.00 74.81 116 ASP A N 1
ATOM 906 C CA . ASP A 1 116 ? -15.345 9.798 6.649 1.00 74.81 116 ASP A CA 1
ATOM 907 C C . ASP A 1 116 ? -15.612 10.982 7.589 1.00 74.81 116 ASP A C 1
ATOM 909 O O . ASP A 1 116 ? -16.676 11.088 8.197 1.00 74.81 116 ASP A O 1
ATOM 913 N N . ASN A 1 117 ? -14.625 11.858 7.728 1.00 72.12 117 ASN A N 1
ATOM 914 C CA . ASN A 1 117 ? -14.669 13.047 8.573 1.00 72.12 117 ASN A CA 1
ATOM 915 C C . ASN A 1 117 ? -15.155 14.290 7.799 1.00 72.12 117 ASN A C 1
ATOM 917 O O . ASN A 1 117 ? -14.975 15.415 8.270 1.00 72.12 117 ASN A O 1
ATOM 921 N N . SER A 1 118 ? -15.707 14.110 6.594 1.00 67.62 118 SER A N 1
ATOM 922 C CA . SER A 1 118 ? -16.384 15.148 5.813 1.00 67.62 118 SER A CA 1
ATOM 923 C C . SER A 1 118 ? -17.824 15.417 6.300 1.00 67.62 118 SER A C 1
ATOM 925 O O . SER A 1 118 ? -18.340 14.747 7.200 1.00 67.62 118 SER A O 1
ATOM 927 N N . GLU A 1 119 ? -18.483 16.442 5.740 1.00 48.75 119 GLU A N 1
ATOM 928 C CA . GLU A 1 119 ? -19.853 16.819 6.119 1.00 48.75 119 GLU A CA 1
ATOM 929 C C . GLU A 1 119 ? -20.836 15.654 5.892 1.00 48.75 119 GLU A C 1
ATOM 931 O O . GLU A 1 119 ? -21.145 15.287 4.760 1.00 48.75 119 GLU A O 1
ATOM 936 N N . GLY A 1 120 ? -21.343 15.079 6.989 1.00 59.59 120 GLY A N 1
ATOM 937 C CA . GLY A 1 120 ? -22.318 13.981 6.982 1.00 59.59 120 GLY A CA 1
ATOM 938 C C . GLY A 1 120 ? -21.874 12.716 7.722 1.00 59.59 120 GLY A C 1
ATOM 939 O O . GLY A 1 120 ? -22.721 11.863 7.976 1.00 59.59 120 GLY A O 1
ATOM 940 N N . TYR A 1 121 ? -20.590 12.604 8.093 1.00 58.84 121 TYR A N 1
ATOM 941 C CA . TYR A 1 121 ? -20.007 11.486 8.854 1.00 58.84 121 TYR A CA 1
ATOM 942 C C . TYR A 1 121 ? -20.469 10.075 8.430 1.00 58.84 121 TYR A C 1
ATOM 944 O O . TYR A 1 121 ? -20.851 9.273 9.293 1.00 58.84 121 TYR A O 1
ATOM 952 N N . PRO A 1 122 ? -20.480 9.725 7.127 1.00 71.88 122 PRO A N 1
ATOM 953 C CA . PRO A 1 122 ? -20.857 8.379 6.731 1.00 71.88 122 PRO A CA 1
ATOM 954 C C . PRO A 1 122 ? -19.845 7.365 7.285 1.00 71.88 122 PRO A C 1
ATOM 956 O O . PRO A 1 122 ? -18.627 7.528 7.175 1.00 71.88 122 PRO A O 1
ATOM 959 N N . GLN A 1 123 ? -20.378 6.304 7.890 1.00 79.31 123 GLN A N 1
ATOM 960 C CA . GLN A 1 123 ? -19.613 5.199 8.451 1.00 79.31 123 GLN A CA 1
ATOM 961 C C . GLN A 1 123 ? -19.842 3.945 7.607 1.00 79.31 123 GLN A C 1
ATOM 963 O O . GLN A 1 123 ? -20.982 3.545 7.364 1.00 79.31 123 GLN A O 1
ATOM 968 N N . TYR A 1 124 ? -18.754 3.304 7.198 1.00 80.69 124 TYR A N 1
ATOM 969 C CA . TYR A 1 124 ? -18.765 2.062 6.435 1.00 80.69 124 TYR A CA 1
ATOM 970 C C . TYR A 1 124 ? -18.215 0.936 7.301 1.00 80.69 124 TYR A C 1
ATOM 972 O O . TYR A 1 124 ? -17.150 1.074 7.898 1.00 80.69 124 TYR A O 1
ATOM 980 N N . GLU A 1 125 ? -18.922 -0.190 7.355 1.00 82.19 125 GLU A N 1
ATOM 981 C CA . GLU A 1 125 ? -18.427 -1.408 7.993 1.00 82.19 125 GLU A CA 1
ATOM 982 C C . GLU A 1 125 ? -18.077 -2.437 6.913 1.00 82.19 125 GLU A C 1
ATOM 984 O O . GLU A 1 125 ? -18.934 -2.893 6.154 1.00 82.19 125 GLU A O 1
ATOM 989 N N . ILE A 1 126 ? -16.799 -2.796 6.837 1.00 80.69 126 ILE A N 1
ATOM 990 C CA . ILE A 1 126 ? -16.219 -3.579 5.752 1.00 80.69 126 ILE A CA 1
ATOM 991 C C . ILE A 1 126 ? -15.765 -4.931 6.296 1.00 80.69 126 ILE A C 1
ATOM 993 O O . ILE A 1 126 ? -14.934 -5.024 7.200 1.00 80.69 126 ILE A O 1
ATOM 997 N N . GLY A 1 127 ? -16.307 -6.007 5.728 1.00 79.44 127 GLY A N 1
ATOM 998 C CA . GLY A 1 127 ? -15.791 -7.351 5.964 1.00 79.44 127 GLY A CA 1
ATOM 999 C C . GLY A 1 127 ? -14.464 -7.544 5.237 1.00 79.44 127 GLY A C 1
ATOM 1000 O O . GLY A 1 127 ? -14.399 -7.322 4.031 1.00 79.44 127 GLY A O 1
ATOM 1001 N N . LEU A 1 128 ? -13.431 -7.968 5.965 1.00 77.12 128 LEU A N 1
ATOM 1002 C CA . LEU A 1 128 ? -12.128 -8.309 5.386 1.00 77.12 128 LEU A CA 1
ATOM 1003 C C . LEU A 1 128 ? -12.051 -9.773 4.932 1.00 77.12 128 LEU A C 1
ATOM 1005 O O . LEU A 1 128 ? -11.127 -10.127 4.222 1.00 77.12 128 LEU A O 1
ATOM 1009 N N . GLU A 1 129 ? -13.039 -10.606 5.282 1.00 80.12 129 GLU A N 1
ATOM 1010 C CA . GLU A 1 129 ? -13.060 -12.031 4.939 1.00 80.12 129 GLU A CA 1
ATOM 1011 C C . GLU A 1 129 ? -14.396 -12.451 4.295 1.00 80.12 129 GLU A C 1
ATOM 1013 O O . GLU A 1 129 ? -15.454 -12.266 4.914 1.00 80.12 129 GLU A O 1
ATOM 1018 N N . PRO A 1 130 ? -14.388 -13.031 3.077 1.00 83.56 130 PRO A N 1
ATOM 1019 C CA . PRO A 1 130 ? -13.238 -13.142 2.172 1.00 83.56 130 PRO A CA 1
ATOM 1020 C C . PRO A 1 130 ? -12.806 -11.765 1.645 1.00 83.56 130 PRO A C 1
ATOM 1022 O O . PRO A 1 130 ? -13.658 -10.941 1.290 1.00 83.56 130 PRO A O 1
ATOM 1025 N N . PHE A 1 131 ? -11.497 -11.523 1.558 1.00 85.81 131 PHE A N 1
ATOM 1026 C CA . PHE A 1 131 ? -10.985 -10.240 1.084 1.00 85.81 131 PHE A CA 1
ATOM 1027 C C . PHE A 1 131 ? -11.243 -10.052 -0.413 1.00 85.81 131 PHE A C 1
ATOM 1029 O O . PHE A 1 131 ? -10.844 -10.865 -1.246 1.00 85.81 131 PHE A O 1
ATOM 1036 N N . ASN A 1 132 ? -11.902 -8.948 -0.768 1.00 88.38 132 ASN A N 1
ATOM 1037 C CA . ASN A 1 132 ? -12.072 -8.532 -2.154 1.00 88.38 132 ASN A CA 1
ATOM 1038 C C . ASN A 1 132 ? -11.955 -7.007 -2.254 1.00 88.38 132 ASN A C 1
ATOM 1040 O O . ASN A 1 132 ? -12.943 -6.283 -2.144 1.00 88.38 132 ASN A O 1
ATOM 1044 N N . PHE A 1 133 ? -10.729 -6.542 -2.487 1.00 88.81 133 PHE A N 1
ATOM 1045 C CA . PHE A 1 133 ? -10.400 -5.148 -2.768 1.00 88.81 133 PHE A CA 1
ATOM 1046 C C . PHE A 1 133 ? -11.364 -4.436 -3.738 1.00 88.81 133 PHE A C 1
ATOM 1048 O O . PHE A 1 133 ? -11.872 -3.392 -3.357 1.00 88.81 133 PHE A O 1
ATOM 1055 N N . GLU A 1 134 ? -11.693 -4.991 -4.916 1.00 85.19 134 GLU A N 1
ATOM 1056 C CA . GLU A 1 134 ? -12.592 -4.361 -5.904 1.00 85.19 134 GLU A CA 1
ATOM 1057 C C . GLU A 1 134 ? -13.993 -4.096 -5.362 1.00 85.19 134 GLU A C 1
ATOM 1059 O O . GLU A 1 134 ? -14.574 -3.021 -5.518 1.00 85.19 134 GLU A O 1
ATOM 1064 N N . LYS A 1 135 ? -14.546 -5.095 -4.682 1.00 86.56 135 LYS A N 1
ATOM 1065 C CA . LYS A 1 135 ? -15.851 -4.962 -4.053 1.00 86.56 135 LYS A CA 1
ATOM 1066 C C . LYS A 1 135 ? -15.813 -3.903 -2.951 1.00 86.56 135 LYS A C 1
ATOM 1068 O O . LYS A 1 135 ? -16.771 -3.151 -2.804 1.00 86.56 135 LYS A O 1
ATOM 1073 N N . ILE A 1 136 ? -14.717 -3.838 -2.196 1.00 87.44 136 ILE A N 1
ATOM 1074 C CA . ILE A 1 136 ? -14.533 -2.884 -1.100 1.00 87.44 136 ILE A CA 1
ATOM 1075 C C . ILE A 1 136 ? -14.441 -1.446 -1.624 1.00 87.44 136 ILE A C 1
ATOM 1077 O O . ILE A 1 136 ? -15.203 -0.594 -1.174 1.00 87.44 136 ILE A O 1
ATOM 1081 N N . ILE A 1 137 ? -13.572 -1.172 -2.600 1.00 85.88 137 ILE A N 1
ATOM 1082 C CA . ILE A 1 137 ? -13.458 0.162 -3.216 1.00 85.88 137 ILE A CA 1
ATOM 1083 C C . ILE A 1 137 ? -14.776 0.592 -3.874 1.00 85.88 137 ILE A C 1
ATOM 1085 O O . ILE A 1 137 ? -15.144 1.759 -3.786 1.00 85.88 137 ILE A O 1
ATOM 1089 N N . SER A 1 138 ? -15.536 -0.350 -4.450 1.00 84.75 138 SER A N 1
ATOM 1090 C CA . SER A 1 138 ? -16.841 -0.077 -5.054 1.00 84.75 138 SER A CA 1
ATOM 1091 C C . SER A 1 138 ? -17.883 0.314 -4.001 1.00 84.75 138 SER A C 1
ATOM 1093 O O . SER A 1 138 ? -18.619 1.276 -4.206 1.00 84.75 138 SER A O 1
ATOM 1095 N N . ILE A 1 139 ? -17.902 -0.364 -2.845 1.00 84.31 139 ILE A N 1
ATOM 1096 C CA . ILE A 1 139 ? -18.736 0.018 -1.688 1.00 84.31 139 ILE A CA 1
ATOM 1097 C C . ILE A 1 139 ? -18.374 1.425 -1.194 1.00 84.31 139 ILE A C 1
ATOM 1099 O O . ILE A 1 139 ? -19.259 2.185 -0.809 1.00 84.31 139 ILE A O 1
ATOM 1103 N N . LEU A 1 140 ? -17.088 1.770 -1.232 1.00 83.50 140 LEU A N 1
ATOM 1104 C CA . LEU A 1 140 ? -16.570 3.085 -0.855 1.00 83.50 140 LEU A CA 1
ATOM 1105 C C . LEU A 1 140 ? -16.743 4.149 -1.957 1.00 83.50 140 LEU A C 1
ATOM 1107 O O . LEU A 1 140 ? -16.371 5.298 -1.750 1.00 83.50 140 LEU A O 1
ATOM 1111 N N . GLY A 1 141 ? -17.295 3.801 -3.125 1.00 80.44 141 GLY A N 1
ATOM 1112 C CA . GLY A 1 141 ? -17.491 4.737 -4.237 1.00 80.44 141 GLY A CA 1
ATOM 1113 C C . GLY A 1 141 ? -16.199 5.200 -4.927 1.00 80.44 141 GLY A C 1
ATOM 1114 O O . GLY A 1 141 ? -16.200 6.235 -5.592 1.00 80.44 141 GLY A O 1
ATOM 1115 N N . ILE A 1 142 ? -15.100 4.454 -4.781 1.00 78.94 142 ILE A N 1
ATOM 1116 C CA . ILE A 1 142 ? -13.798 4.735 -5.399 1.00 78.94 142 ILE A CA 1
ATOM 1117 C C . ILE A 1 142 ? -13.723 3.963 -6.726 1.00 78.94 142 ILE A C 1
ATOM 1119 O O . ILE A 1 142 ? -13.450 2.765 -6.744 1.00 78.94 142 ILE A O 1
ATOM 1123 N N . ASN A 1 143 ? -13.996 4.646 -7.842 1.00 59.03 143 ASN A N 1
ATOM 1124 C CA . ASN A 1 143 ? -14.164 4.015 -9.163 1.00 59.03 143 ASN A CA 1
ATOM 1125 C C . ASN A 1 143 ? -12.858 3.829 -9.969 1.00 59.03 143 ASN A C 1
ATOM 1127 O O . ASN A 1 143 ? -12.885 3.181 -11.013 1.00 59.03 143 ASN A O 1
ATOM 1131 N N . ASP A 1 144 ? -11.726 4.365 -9.500 1.00 59.75 144 ASP A N 1
ATOM 1132 C CA . ASP A 1 144 ? -10.443 4.367 -10.233 1.00 59.75 144 ASP A CA 1
ATOM 1133 C C . ASP A 1 144 ? -9.536 3.157 -9.911 1.00 59.75 144 ASP A C 1
ATOM 1135 O O . ASP A 1 144 ? -8.362 3.116 -10.290 1.00 59.75 144 ASP A O 1
ATOM 1139 N N . ALA A 1 145 ? -10.054 2.159 -9.191 1.00 54.81 145 ALA A N 1
ATOM 1140 C CA . ALA A 1 145 ? -9.281 1.032 -8.679 1.00 54.81 145 ALA A CA 1
ATOM 1141 C C . ALA A 1 145 ? -9.776 -0.321 -9.253 1.00 54.81 145 ALA A C 1
ATOM 1143 O O . ALA A 1 145 ? -10.973 -0.517 -9.457 1.00 54.81 145 ALA A O 1
ATOM 1144 N N . LYS A 1 146 ? -8.852 -1.242 -9.569 1.00 51.47 146 LYS A N 1
ATOM 1145 C CA . LYS A 1 146 ? -9.104 -2.581 -10.146 1.00 51.47 146 LYS A CA 1
ATOM 1146 C C . LYS A 1 146 ? -8.240 -3.649 -9.447 1.00 51.47 146 LYS A C 1
ATOM 1148 O O . LYS A 1 146 ? -7.160 -3.352 -8.946 1.00 51.47 146 LYS A O 1
ATOM 1153 N N . GLN A 1 147 ? -8.687 -4.899 -9.410 1.00 48.50 147 GLN A N 1
ATOM 1154 C CA . GLN A 1 147 ? -7.879 -6.079 -9.089 1.00 48.50 147 GLN A CA 1
ATOM 1155 C C . GLN A 1 147 ? -7.373 -6.683 -10.394 1.00 48.50 147 GLN A C 1
ATOM 1157 O O . GLN A 1 147 ? -8.120 -6.803 -11.364 1.00 48.50 147 GLN A O 1
ATOM 1162 N N . ASN A 1 148 ? -6.125 -7.143 -10.407 1.00 44.56 148 ASN A N 1
ATOM 1163 C CA . ASN A 1 148 ? -5.681 -8.016 -11.485 1.00 44.56 148 ASN A CA 1
ATOM 1164 C C . ASN A 1 148 ? -6.330 -9.396 -11.290 1.00 44.56 148 ASN A C 1
ATOM 1166 O O . ASN A 1 148 ? -5.981 -10.142 -10.372 1.00 44.56 148 ASN A O 1
ATOM 1170 N N . LEU A 1 149 ? -7.306 -9.737 -12.141 1.00 37.00 149 LEU A N 1
ATOM 1171 C CA . LEU A 1 149 ? -7.809 -11.105 -12.245 1.00 37.00 149 LEU A CA 1
ATOM 1172 C C . LEU A 1 149 ? -6.641 -12.030 -12.614 1.00 37.00 149 LEU A C 1
ATOM 1174 O O . LEU A 1 149 ? -5.895 -11.770 -13.557 1.00 37.00 149 LEU A O 1
ATOM 1178 N N . LYS A 1 150 ? -6.482 -13.129 -11.865 1.00 39.62 150 LYS A N 1
ATOM 1179 C CA . LYS A 1 150 ? -5.517 -14.182 -12.198 1.00 39.62 150 LYS A CA 1
ATOM 1180 C C . LYS A 1 150 ? -5.732 -14.638 -13.649 1.00 39.62 150 LYS A C 1
ATOM 1182 O O . LYS A 1 150 ? -6.853 -14.991 -14.015 1.00 39.62 150 LYS A O 1
ATOM 1187 N N . ASN A 1 151 ? -4.612 -14.712 -14.375 1.00 34.44 151 ASN A N 1
ATOM 1188 C CA . ASN A 1 151 ? -4.385 -15.204 -15.743 1.00 34.44 151 ASN A CA 1
ATOM 1189 C C . ASN A 1 151 ? -4.224 -14.116 -16.822 1.00 34.44 151 ASN A C 1
ATOM 1191 O O . ASN A 1 151 ? -5.083 -13.950 -17.677 1.00 34.44 151 ASN A O 1
ATOM 1195 N N . GLY A 1 152 ? -3.044 -13.489 -16.859 1.00 38.94 152 GLY A N 1
ATOM 1196 C CA . GLY A 1 152 ? -2.324 -13.262 -18.121 1.00 38.94 152 GLY A CA 1
ATOM 1197 C C . GLY A 1 152 ? -2.904 -12.294 -19.157 1.00 38.94 152 GLY A C 1
ATOM 1198 O O . GLY A 1 152 ? -2.378 -12.259 -20.267 1.00 38.94 152 GLY A O 1
ATOM 1199 N N . GLU A 1 153 ? -3.918 -11.493 -18.844 1.00 34.53 153 GLU A N 1
ATOM 1200 C CA . GLU A 1 153 ? -4.305 -10.370 -19.702 1.00 34.53 153 GLU A CA 1
ATOM 1201 C C . GLU A 1 153 ? -3.491 -9.140 -19.293 1.00 34.53 153 GLU A C 1
ATOM 1203 O O . GLU A 1 153 ? -3.855 -8.377 -18.401 1.00 34.53 153 GLU A O 1
ATOM 1208 N N . HIS A 1 154 ? -2.325 -8.995 -19.928 1.00 41.16 154 HIS A N 1
ATOM 1209 C CA . HIS A 1 154 ? -1.634 -7.715 -20.013 1.00 41.16 154 HIS A CA 1
ATOM 1210 C C . HIS A 1 154 ? -2.636 -6.679 -20.540 1.00 41.16 154 HIS A C 1
ATOM 1212 O O . HIS A 1 154 ? -3.093 -6.810 -21.674 1.00 41.16 154 HIS A O 1
ATOM 1218 N N . ASP A 1 155 ? -2.964 -5.662 -19.735 1.00 38.06 155 ASP A N 1
ATOM 1219 C CA . ASP A 1 155 ? -3.554 -4.425 -20.255 1.00 38.06 155 ASP A CA 1
ATOM 1220 C C . ASP A 1 155 ? -2.636 -3.976 -21.406 1.00 38.06 155 ASP A C 1
ATOM 1222 O O . ASP A 1 155 ? -1.428 -3.811 -21.197 1.00 38.06 155 ASP A O 1
ATOM 1226 N N . ASP A 1 156 ? -3.195 -3.892 -22.619 1.00 38.47 156 ASP A N 1
ATOM 1227 C CA . ASP A 1 156 ? -2.501 -3.516 -23.853 1.00 38.47 156 ASP A CA 1
ATOM 1228 C C . ASP A 1 156 ? -1.636 -2.280 -23.581 1.00 38.47 156 ASP A C 1
ATOM 1230 O O . ASP A 1 156 ? -2.131 -1.156 -23.454 1.00 38.47 156 ASP A O 1
ATOM 1234 N N . MET A 1 157 ? -0.327 -2.504 -23.433 1.00 45.19 157 MET A N 1
ATOM 1235 C CA . MET A 1 157 ? 0.634 -1.431 -23.243 1.00 45.19 157 MET A CA 1
ATOM 1236 C C . MET A 1 157 ? 0.625 -0.590 -24.508 1.00 45.19 157 MET A C 1
ATOM 1238 O O . MET A 1 157 ? 0.967 -1.083 -25.581 1.00 45.19 157 MET A O 1
ATOM 1242 N N . ASP A 1 158 ? 0.227 0.673 -24.371 1.00 38.09 158 ASP A N 1
ATOM 1243 C CA . ASP A 1 158 ? 0.271 1.663 -25.437 1.00 38.09 158 ASP A CA 1
ATOM 1244 C C . ASP A 1 158 ? 1.692 1.687 -26.027 1.00 38.09 158 ASP A C 1
ATOM 1246 O O . ASP A 1 158 ? 2.656 2.113 -25.381 1.00 38.09 158 ASP A O 1
ATOM 1250 N N . ILE A 1 159 ? 1.836 1.136 -27.238 1.00 38.56 159 ILE A N 1
ATOM 1251 C CA . ILE A 1 159 ? 3.092 1.006 -27.986 1.00 38.56 159 ILE A CA 1
ATOM 1252 C C . ILE A 1 159 ? 3.465 2.411 -28.487 1.00 38.56 159 ILE A C 1
ATOM 1254 O O . ILE A 1 159 ? 3.332 2.725 -29.667 1.00 38.56 159 ILE A O 1
ATOM 1258 N N . GLY A 1 160 ? 3.862 3.299 -27.575 1.00 42.41 160 GLY A N 1
ATOM 1259 C CA . GLY A 1 160 ? 4.038 4.724 -27.870 1.00 42.41 160 GLY A CA 1
ATOM 1260 C C . GLY A 1 160 ? 5.382 5.327 -27.462 1.00 42.41 160 GLY A C 1
ATOM 1261 O O . GLY A 1 160 ? 5.786 6.330 -28.042 1.00 42.41 160 GLY A O 1
ATOM 1262 N N . ASP A 1 161 ? 6.108 4.739 -26.506 1.00 51.81 161 ASP A N 1
ATOM 1263 C CA . ASP A 1 161 ? 7.258 5.392 -25.851 1.00 51.81 161 ASP A CA 1
ATOM 1264 C C . ASP A 1 161 ? 8.546 4.548 -25.761 1.00 51.81 161 ASP A C 1
ATOM 1266 O O . ASP A 1 161 ? 9.596 5.060 -25.358 1.00 51.81 161 ASP A O 1
ATOM 1270 N N . GLY A 1 162 ? 8.498 3.272 -26.163 1.00 51.94 162 GLY A N 1
ATOM 1271 C CA . GLY A 1 162 ? 9.567 2.299 -25.914 1.00 51.94 162 GLY A CA 1
ATOM 1272 C C . GLY A 1 162 ? 10.954 2.740 -26.395 1.00 51.94 162 GLY A C 1
ATOM 1273 O O . GLY A 1 162 ? 11.926 2.590 -25.661 1.00 51.94 162 GLY A O 1
ATOM 1274 N N . TYR A 1 163 ? 11.048 3.363 -27.574 1.00 58.09 163 TYR A N 1
ATOM 1275 C CA . TYR A 1 163 ? 12.325 3.663 -28.235 1.00 58.09 163 TYR A CA 1
ATOM 1276 C C . TYR A 1 163 ? 13.189 4.708 -27.513 1.00 58.09 163 TYR A C 1
ATOM 1278 O O . TYR A 1 163 ? 14.379 4.485 -27.296 1.00 58.09 163 TYR A O 1
ATOM 1286 N N . LEU A 1 164 ? 12.619 5.860 -27.135 1.00 59.22 164 LEU A N 1
ATOM 1287 C CA . LEU A 1 164 ? 13.391 6.922 -26.469 1.00 59.22 164 LEU A CA 1
ATOM 1288 C C . LEU A 1 164 ? 13.809 6.500 -25.063 1.00 59.22 164 LEU A C 1
ATOM 1290 O O . LEU A 1 164 ? 14.904 6.833 -24.610 1.00 59.22 164 LEU A O 1
ATOM 1294 N N . GLN A 1 165 ? 12.959 5.725 -24.393 1.00 60.19 165 GLN A N 1
ATOM 1295 C CA . GLN A 1 165 ? 13.249 5.230 -23.060 1.00 60.19 165 GLN A CA 1
ATOM 1296 C C . GLN A 1 165 ? 14.280 4.096 -23.087 1.00 60.19 165 GLN A C 1
ATOM 1298 O O . GLN A 1 165 ? 15.181 4.089 -22.257 1.00 60.19 165 GLN A O 1
ATOM 1303 N N . GLU A 1 166 ? 14.234 3.195 -24.073 1.00 60.50 166 GLU A N 1
ATOM 1304 C CA . GLU A 1 166 ? 15.303 2.218 -24.320 1.00 60.50 166 GLU A CA 1
ATOM 1305 C C . GLU A 1 166 ? 16.633 2.893 -24.663 1.00 60.50 166 GLU A C 1
ATOM 1307 O O . GLU A 1 166 ? 17.668 2.528 -24.108 1.00 60.50 166 GLU A O 1
ATOM 1312 N N . MET A 1 167 ? 16.615 3.922 -25.514 1.00 68.31 167 MET A N 1
ATOM 1313 C CA . MET A 1 167 ? 17.816 4.680 -25.864 1.00 68.31 167 MET A CA 1
ATOM 1314 C C . MET A 1 167 ? 18.436 5.361 -24.642 1.00 68.31 167 MET A C 1
ATOM 1316 O O . MET A 1 167 ? 19.653 5.314 -24.469 1.00 68.31 167 MET A O 1
ATOM 1320 N N . ARG A 1 168 ? 17.609 5.948 -23.768 1.00 73.31 168 ARG A N 1
ATOM 1321 C CA . ARG A 1 168 ? 18.066 6.507 -22.491 1.00 73.31 168 ARG A CA 1
ATOM 1322 C C . ARG A 1 168 ? 18.792 5.461 -21.652 1.00 73.31 168 ARG A C 1
ATOM 1324 O O . ARG A 1 168 ? 19.851 5.747 -21.108 1.00 73.31 168 ARG A O 1
ATOM 1331 N N . MET A 1 169 ? 18.212 4.267 -21.549 1.00 69.25 169 MET A N 1
ATOM 1332 C CA . MET A 1 169 ? 18.755 3.185 -20.731 1.00 69.25 169 MET A CA 1
ATOM 1333 C C . MET A 1 169 ? 20.122 2.724 -21.227 1.00 69.25 169 MET A C 1
ATOM 1335 O O . MET A 1 169 ? 21.064 2.708 -20.446 1.00 69.25 169 MET A O 1
ATOM 1339 N N . VAL A 1 170 ? 20.250 2.436 -22.525 1.00 71.12 170 VAL A N 1
ATOM 1340 C CA . VAL A 1 170 ? 21.529 2.011 -23.118 1.00 71.12 170 VAL A CA 1
ATOM 1341 C C . VAL A 1 170 ? 22.619 3.053 -22.860 1.00 71.12 170 VAL A C 1
ATOM 1343 O O . VAL A 1 170 ? 23.725 2.711 -22.456 1.00 71.12 170 VAL A O 1
ATOM 1346 N N . ARG A 1 171 ? 22.292 4.342 -23.014 1.00 76.19 171 ARG A N 1
ATOM 1347 C CA . ARG A 1 171 ? 23.241 5.436 -22.759 1.00 76.19 171 ARG A CA 1
ATOM 1348 C C . ARG A 1 171 ? 23.597 5.612 -21.289 1.00 76.19 171 ARG A C 1
ATOM 1350 O O . ARG A 1 171 ? 24.685 6.098 -20.992 1.00 76.19 171 ARG A O 1
ATOM 1357 N N . MET A 1 172 ? 22.701 5.237 -20.380 1.00 78.81 172 MET A N 1
ATOM 1358 C CA . MET A 1 172 ? 22.964 5.290 -18.948 1.00 78.81 172 MET A CA 1
ATOM 1359 C C . MET A 1 172 ? 23.923 4.171 -18.534 1.00 78.81 172 MET A C 1
ATOM 1361 O O . MET A 1 172 ? 24.905 4.449 -17.850 1.00 78.81 172 MET A O 1
ATOM 1365 N N . ASP A 1 173 ? 23.694 2.947 -19.016 1.00 74.00 173 ASP A N 1
ATOM 1366 C CA . ASP A 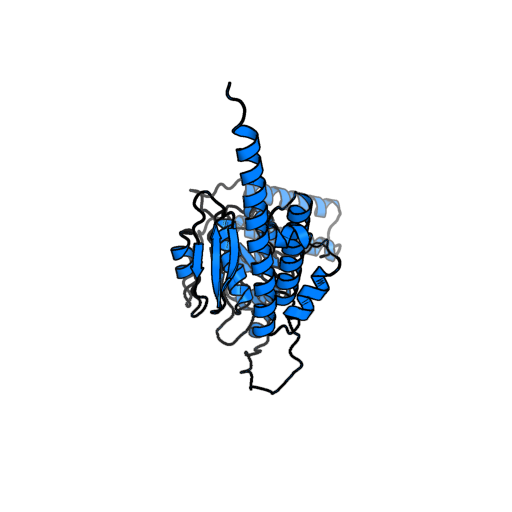1 173 ? 24.568 1.798 -18.754 1.00 74.00 173 ASP A CA 1
ATOM 1367 C C . ASP A 1 173 ? 25.984 2.035 -19.303 1.00 74.00 173 ASP A C 1
ATOM 1369 O O . ASP A 1 173 ? 26.968 1.798 -18.603 1.00 74.00 173 ASP A O 1
ATOM 1373 N N . GLU A 1 174 ? 26.100 2.571 -20.526 1.00 81.00 174 GLU A N 1
ATOM 1374 C CA . GLU A 1 174 ? 27.386 2.962 -21.126 1.00 81.00 174 GLU A CA 1
ATOM 1375 C C . GLU A 1 174 ? 28.133 3.989 -20.261 1.00 81.00 174 GLU A C 1
ATOM 1377 O O . GLU A 1 174 ? 29.334 3.856 -20.021 1.00 81.00 174 GLU A O 1
ATOM 1382 N N . TYR A 1 175 ? 27.422 4.996 -19.748 1.00 83.38 175 TYR A N 1
ATOM 1383 C CA . TYR A 1 175 ? 27.996 6.028 -18.889 1.00 83.38 175 TYR A CA 1
ATOM 1384 C C . TYR A 1 175 ? 28.430 5.483 -17.518 1.00 83.38 175 TYR A C 1
ATOM 1386 O O . TYR A 1 175 ? 29.496 5.841 -17.012 1.00 83.38 175 TYR A O 1
ATOM 1394 N N . GLU A 1 176 ? 27.628 4.612 -16.904 1.00 81.94 176 GLU A N 1
ATOM 1395 C CA . GLU A 1 176 ? 27.946 3.982 -15.618 1.00 81.94 176 GLU A CA 1
ATOM 1396 C C . GLU A 1 176 ? 29.151 3.052 -15.723 1.00 81.94 176 GLU A C 1
ATOM 1398 O O . GLU A 1 176 ? 30.042 3.103 -14.873 1.00 81.94 176 GLU A O 1
ATOM 1403 N N . MET A 1 177 ? 29.208 2.256 -16.790 1.00 81.88 177 MET A N 1
ATOM 1404 C CA . MET A 1 177 ? 30.340 1.391 -17.104 1.00 81.88 177 MET A CA 1
ATOM 1405 C C . MET A 1 177 ? 31.612 2.214 -17.320 1.00 81.88 177 MET A C 1
ATOM 1407 O O . MET A 1 177 ? 32.636 1.928 -16.701 1.00 81.88 177 MET A O 1
ATOM 1411 N N . ALA A 1 178 ? 31.529 3.306 -18.089 1.00 84.50 178 ALA A N 1
ATOM 1412 C CA . ALA A 1 178 ? 32.652 4.213 -18.311 1.00 84.50 178 ALA A CA 1
ATOM 1413 C C . ALA A 1 178 ? 33.175 4.848 -17.010 1.00 84.50 178 ALA A C 1
ATOM 1415 O O . ALA A 1 178 ? 34.386 4.981 -16.815 1.00 84.50 178 ALA A O 1
ATOM 1416 N N . CYS A 1 179 ? 32.266 5.200 -16.096 1.00 83.19 179 CYS A N 1
ATOM 1417 C CA . CYS A 1 179 ? 32.604 5.723 -14.774 1.00 83.19 179 CYS A CA 1
ATOM 1418 C C . CYS A 1 179 ? 33.258 4.662 -13.872 1.00 83.19 179 CYS A C 1
ATOM 1420 O O . CYS A 1 179 ? 34.224 4.967 -13.175 1.00 83.19 179 CYS A O 1
ATOM 1422 N N . ALA A 1 180 ? 32.732 3.434 -13.863 1.00 86.00 180 ALA A N 1
ATOM 1423 C CA . ALA A 1 180 ? 33.224 2.342 -13.021 1.00 86.00 180 ALA A CA 1
ATOM 1424 C C . ALA A 1 180 ? 34.599 1.828 -13.471 1.00 86.00 180 ALA A C 1
ATOM 1426 O O . ALA A 1 180 ? 35.447 1.512 -12.638 1.00 86.00 180 ALA A O 1
ATOM 1427 N N . GLU A 1 181 ? 34.826 1.763 -14.782 1.00 88.81 181 GLU A N 1
ATOM 1428 C CA . GLU A 1 181 ? 36.071 1.267 -15.374 1.00 88.81 181 GLU A CA 1
ATOM 1429 C C . GLU A 1 181 ? 37.132 2.362 -15.551 1.00 88.81 181 GLU A C 1
ATOM 1431 O O . GLU A 1 181 ? 38.288 2.056 -15.842 1.00 88.81 181 GLU A O 1
ATOM 1436 N N . GLY A 1 182 ? 36.757 3.638 -15.391 1.00 87.00 182 GLY A N 1
ATOM 1437 C CA . GLY A 1 182 ? 37.628 4.774 -15.698 1.00 87.00 182 GLY A CA 1
ATOM 1438 C C . GLY A 1 182 ? 38.056 4.800 -17.168 1.00 87.00 182 GLY A C 1
ATOM 1439 O O . GLY A 1 182 ? 39.154 5.256 -17.484 1.00 87.00 182 GLY A O 1
ATOM 1440 N N . SER A 1 183 ? 37.221 4.256 -18.058 1.00 83.25 183 SER A N 1
ATOM 1441 C CA . SER A 1 183 ? 37.549 4.021 -19.467 1.00 83.25 183 SER A CA 1
ATOM 1442 C C . SER A 1 183 ? 37.288 5.229 -20.373 1.00 83.25 183 SER A C 1
ATOM 1444 O O . SER A 1 183 ? 37.643 5.186 -21.550 1.00 83.25 183 SER A O 1
ATOM 1446 N N . ALA A 1 184 ? 36.729 6.316 -19.829 1.00 88.12 184 ALA A N 1
ATOM 1447 C CA . ALA A 1 184 ? 36.463 7.569 -20.531 1.00 88.12 184 ALA A CA 1
ATOM 1448 C C . ALA A 1 184 ? 37.125 8.769 -19.834 1.00 88.12 184 ALA A C 1
ATOM 1450 O O . ALA A 1 184 ? 37.259 8.816 -18.610 1.00 88.12 184 ALA A O 1
ATOM 1451 N N . SER A 1 185 ? 37.518 9.761 -20.628 1.00 91.12 185 SER A N 1
ATOM 1452 C CA . SER A 1 185 ? 38.010 11.055 -20.152 1.00 91.12 185 SER A CA 1
ATOM 1453 C C . SER A 1 185 ? 36.890 11.915 -19.551 1.00 91.12 185 SER A C 1
ATOM 1455 O O . SER A 1 185 ? 35.703 11.694 -19.787 1.00 91.12 185 SER A O 1
ATOM 1457 N N . GLU A 1 186 ? 37.264 12.939 -18.783 1.00 88.19 186 GLU A N 1
ATOM 1458 C CA . GLU A 1 186 ? 36.310 13.866 -18.156 1.00 88.19 186 GLU A CA 1
ATOM 1459 C C . GLU A 1 186 ? 35.417 14.579 -19.191 1.00 88.19 186 GLU A C 1
ATOM 1461 O O . GLU A 1 186 ? 34.217 14.738 -18.970 1.00 88.19 186 GLU A O 1
ATOM 1466 N N . GLU A 1 187 ? 35.974 14.925 -20.357 1.00 89.25 187 GLU A N 1
ATOM 1467 C CA . GLU A 1 187 ? 35.236 15.530 -21.474 1.00 89.25 187 GLU A CA 1
ATOM 1468 C C . GLU A 1 187 ? 34.227 14.552 -22.103 1.00 89.25 187 GLU A C 1
ATOM 1470 O O . GLU A 1 187 ? 33.099 14.935 -22.421 1.00 89.25 187 GLU A O 1
ATOM 1475 N N . GLU A 1 188 ? 34.595 13.276 -22.244 1.00 86.25 188 GLU A N 1
ATOM 1476 C CA . GLU A 1 188 ? 33.713 12.230 -22.776 1.00 86.25 188 GLU A CA 1
ATOM 1477 C C . GLU A 1 188 ? 32.569 11.908 -21.808 1.00 86.25 188 GLU A C 1
ATOM 1479 O O . GLU A 1 188 ? 31.418 11.801 -22.232 1.00 86.25 188 GLU A O 1
ATOM 1484 N N . LEU A 1 189 ? 32.852 11.828 -20.504 1.00 87.25 189 LEU A N 1
ATOM 1485 C CA . LEU A 1 189 ? 31.826 11.647 -19.473 1.00 87.25 189 LEU A CA 1
ATOM 1486 C C . LEU A 1 189 ? 30.838 12.818 -19.446 1.00 87.25 189 LEU A C 1
ATOM 1488 O O . LEU A 1 189 ? 29.634 12.615 -19.270 1.00 87.25 189 LEU A O 1
ATOM 1492 N N . GLU A 1 190 ? 31.318 14.042 -19.662 1.00 90.00 190 GLU A N 1
ATOM 1493 C CA . GLU A 1 190 ? 30.458 15.220 -19.738 1.00 90.00 190 GLU A CA 1
ATOM 1494 C C . GLU A 1 190 ? 29.599 15.231 -21.011 1.00 90.00 190 GLU A C 1
ATOM 1496 O O . GLU A 1 190 ? 28.414 15.572 -20.970 1.00 90.00 190 GLU A O 1
ATOM 1501 N N . ALA A 1 191 ? 30.140 14.783 -22.145 1.00 86.75 191 ALA A N 1
ATOM 1502 C CA . ALA A 1 191 ? 29.365 14.599 -23.370 1.00 86.75 191 ALA A CA 1
ATOM 1503 C C . ALA A 1 191 ? 28.264 13.534 -23.203 1.00 86.75 191 ALA A C 1
ATOM 1505 O O . ALA A 1 191 ? 27.127 13.749 -23.637 1.00 86.75 191 ALA A O 1
ATOM 1506 N N . MET A 1 192 ? 28.567 12.419 -22.528 1.00 86.44 192 MET A N 1
ATOM 1507 C CA . MET A 1 192 ? 27.588 11.377 -22.194 1.00 86.44 192 MET A CA 1
ATOM 1508 C C . MET A 1 192 ? 26.478 11.913 -21.278 1.00 86.44 192 MET A C 1
ATOM 1510 O O . MET A 1 192 ? 25.297 11.700 -21.563 1.00 86.44 192 MET A O 1
ATOM 1514 N N . ARG A 1 193 ? 26.824 12.685 -20.236 1.00 86.69 193 ARG A N 1
ATOM 1515 C CA . ARG A 1 193 ? 25.835 13.347 -19.362 1.00 86.69 193 ARG A CA 1
ATOM 1516 C C . ARG A 1 193 ? 24.922 14.296 -20.132 1.00 86.69 193 ARG A C 1
ATOM 1518 O O . ARG A 1 193 ? 23.704 14.238 -19.977 1.00 86.69 193 ARG A O 1
ATOM 1525 N N . ASN A 1 194 ? 25.482 15.128 -21.007 1.00 85.06 194 ASN A N 1
ATOM 1526 C CA . ASN A 1 194 ? 24.693 16.043 -21.833 1.00 85.06 194 ASN A CA 1
ATOM 1527 C C . ASN A 1 194 ? 23.755 15.302 -22.800 1.00 85.06 194 ASN A C 1
ATOM 1529 O O . ASN A 1 194 ? 22.631 15.748 -23.039 1.00 85.06 194 ASN A O 1
ATOM 1533 N N . ASN A 1 195 ? 24.182 14.149 -23.323 1.00 84.12 195 ASN A N 1
ATOM 1534 C CA . ASN A 1 195 ? 23.342 13.289 -24.153 1.00 84.12 195 ASN A CA 1
ATOM 1535 C C . ASN A 1 195 ? 22.137 12.743 -23.367 1.00 84.12 195 ASN A C 1
ATOM 1537 O O . ASN A 1 195 ? 21.005 12.845 -23.837 1.00 84.12 195 ASN A O 1
ATOM 1541 N N . LEU A 1 196 ? 22.366 12.252 -22.144 1.00 80.81 196 LEU A N 1
ATOM 1542 C CA . LEU A 1 196 ? 21.309 11.773 -21.248 1.00 80.81 196 LEU A CA 1
ATOM 1543 C C . LEU A 1 196 ? 20.291 12.872 -20.920 1.00 80.81 196 LEU A C 1
ATOM 1545 O O . LEU A 1 196 ? 19.089 12.644 -21.035 1.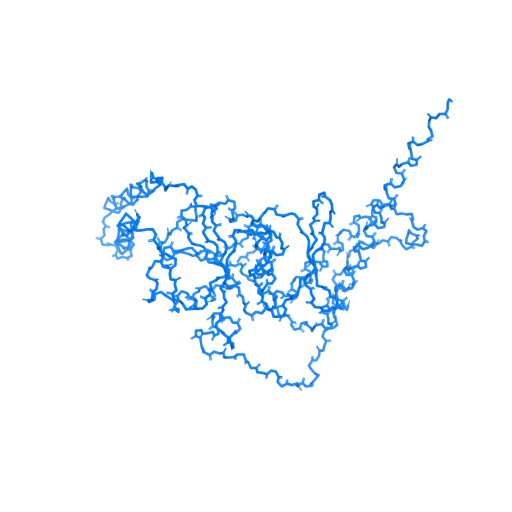00 80.81 196 LEU A O 1
ATOM 1549 N N . VAL A 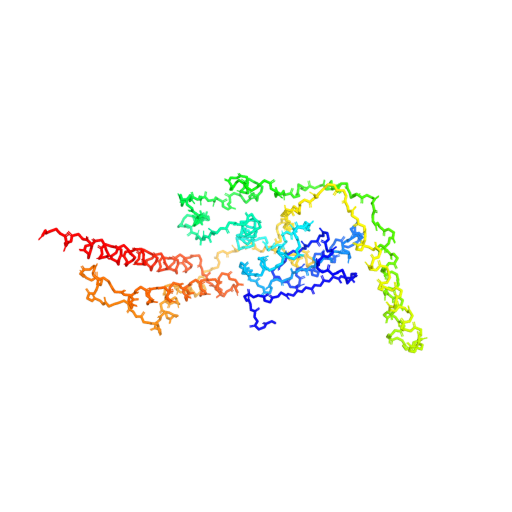1 197 ? 20.760 14.086 -20.614 1.00 81.94 197 VAL A N 1
ATOM 1550 C CA . VAL A 1 197 ? 19.891 15.250 -20.360 1.00 81.94 197 VAL A CA 1
ATOM 1551 C C . VAL A 1 197 ? 19.040 15.603 -21.586 1.00 81.94 197 VAL A C 1
ATOM 1553 O O . VAL A 1 197 ? 17.867 15.956 -21.453 1.00 81.94 197 VAL A O 1
ATOM 1556 N N . ALA A 1 198 ? 19.600 15.504 -22.794 1.00 79.00 198 ALA A N 1
ATOM 1557 C CA . ALA A 1 198 ? 18.856 15.756 -24.026 1.00 79.00 198 ALA A CA 1
ATOM 1558 C C . ALA A 1 198 ? 17.764 14.701 -24.271 1.00 79.00 198 ALA A C 1
ATOM 1560 O O . ALA A 1 198 ? 16.657 15.059 -24.680 1.00 79.00 198 ALA A O 1
ATOM 1561 N N . ILE A 1 199 ? 18.052 13.428 -23.982 1.00 69.62 199 ILE A N 1
ATOM 1562 C CA . ILE A 1 199 ? 17.066 12.342 -24.055 1.00 69.62 199 ILE A CA 1
ATOM 1563 C C . ILE A 1 199 ? 15.964 12.552 -23.007 1.00 69.62 199 ILE A C 1
ATOM 1565 O O . ILE A 1 199 ? 14.786 12.481 -23.351 1.00 69.62 199 ILE A O 1
ATOM 1569 N N . ASP A 1 200 ? 16.319 12.905 -21.769 1.00 70.94 200 ASP A N 1
ATOM 1570 C CA . ASP A 1 200 ? 15.356 13.221 -20.703 1.00 70.94 200 ASP A CA 1
ATOM 1571 C C . ASP A 1 200 ? 14.419 14.366 -21.091 1.00 70.94 200 ASP A C 1
ATOM 1573 O O . ASP A 1 200 ? 13.206 14.301 -20.885 1.00 70.94 200 ASP A O 1
ATOM 1577 N N . LYS A 1 201 ? 14.965 15.400 -21.733 1.00 77.25 201 LYS A N 1
ATOM 1578 C CA . LYS A 1 201 ? 14.175 16.516 -22.251 1.00 77.25 201 LYS A CA 1
ATOM 1579 C C . LYS A 1 201 ? 13.236 16.091 -23.383 1.00 77.25 201 LYS A C 1
ATOM 1581 O O . LYS A 1 201 ? 12.125 16.610 -23.463 1.00 77.25 201 LYS A O 1
ATOM 1586 N N . ALA A 1 202 ? 13.662 15.174 -24.251 1.00 69.25 202 ALA A N 1
ATOM 1587 C CA . ALA A 1 202 ? 12.830 14.644 -25.331 1.00 69.25 202 ALA A CA 1
ATOM 1588 C C . ALA A 1 202 ? 11.689 13.762 -24.799 1.00 69.25 202 ALA A C 1
ATOM 1590 O O . ALA A 1 202 ? 10.564 13.884 -25.278 1.00 69.25 202 ALA A O 1
ATOM 1591 N N . ILE A 1 203 ? 11.956 12.946 -23.773 1.00 63.22 203 ILE A N 1
ATOM 1592 C CA . ILE A 1 203 ? 10.938 12.163 -23.057 1.00 63.22 203 ILE A CA 1
ATOM 1593 C C . ILE A 1 203 ? 9.931 13.105 -22.384 1.00 63.22 203 ILE A C 1
ATOM 1595 O O . ILE A 1 203 ? 8.728 12.951 -22.567 1.00 63.22 203 ILE A O 1
ATOM 1599 N N . GLY A 1 204 ? 10.407 14.127 -21.667 1.00 60.75 204 GLY A N 1
ATOM 1600 C CA . GLY A 1 204 ? 9.542 15.093 -20.981 1.00 60.75 204 GLY A CA 1
ATOM 1601 C C . GLY A 1 204 ? 8.731 16.010 -21.908 1.00 60.75 204 GLY A C 1
ATOM 1602 O O . GLY A 1 204 ? 7.743 16.593 -21.472 1.00 60.75 204 GLY A O 1
ATOM 1603 N N . ALA A 1 205 ? 9.126 16.152 -23.177 1.00 62.31 205 ALA A N 1
ATOM 1604 C CA . ALA A 1 205 ? 8.389 16.922 -24.182 1.00 62.31 205 ALA A CA 1
ATOM 1605 C C . ALA A 1 205 ? 7.267 16.116 -24.868 1.00 62.31 205 ALA A C 1
ATOM 1607 O O . ALA A 1 205 ? 6.476 16.690 -25.621 1.00 62.31 205 ALA A O 1
ATOM 1608 N N . PHE A 1 206 ? 7.193 14.804 -24.630 1.00 49.59 206 PHE A N 1
ATOM 1609 C CA . PHE A 1 206 ? 6.134 13.951 -25.151 1.00 49.59 206 PHE A CA 1
ATOM 1610 C C . PHE A 1 206 ? 4.861 14.136 -24.311 1.00 49.59 206 PHE A C 1
ATOM 1612 O O . PHE A 1 206 ? 4.819 13.768 -23.141 1.00 49.59 206 PHE A O 1
ATOM 1619 N N . ASN A 1 207 ? 3.818 14.723 -24.904 1.00 46.47 207 ASN A N 1
ATOM 1620 C CA . ASN A 1 207 ? 2.490 14.788 -24.295 1.00 46.47 207 ASN A CA 1
ATOM 1621 C C . ASN A 1 207 ? 1.727 13.505 -24.650 1.00 46.47 207 ASN A C 1
ATOM 1623 O O . ASN A 1 207 ? 1.352 13.360 -25.820 1.00 46.47 207 ASN A O 1
ATOM 1627 N N . PRO A 1 208 ? 1.464 12.592 -23.696 1.00 45.84 208 PRO A N 1
ATOM 1628 C CA . PRO A 1 208 ? 0.514 11.521 -23.944 1.00 45.84 208 PRO A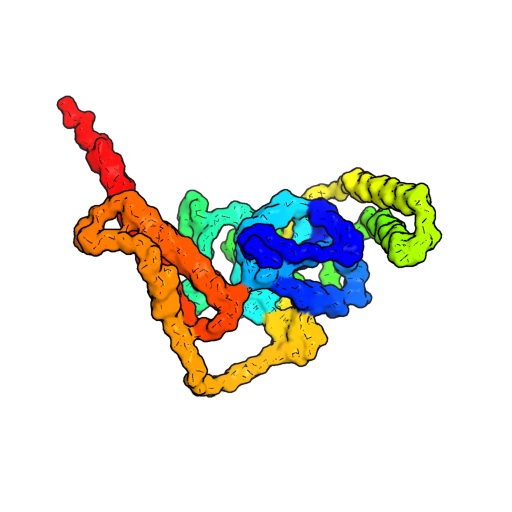 CA 1
ATOM 1629 C C . PRO A 1 208 ? -0.867 12.142 -24.200 1.00 45.84 208 PRO A C 1
ATOM 1631 O O . PRO A 1 208 ? -1.151 13.265 -23.772 1.00 45.84 208 PRO A O 1
ATOM 1634 N N . GLY A 1 209 ? -1.700 11.432 -24.958 1.00 40.97 209 GLY A N 1
ATOM 1635 C CA . GLY A 1 209 ? -3.086 11.802 -25.231 1.00 40.97 209 GLY A CA 1
ATOM 1636 C C . GLY A 1 209 ? -3.948 11.902 -23.957 1.00 40.97 209 GLY A C 1
ATOM 1637 O O . GLY A 1 209 ? -3.427 12.096 -22.862 1.00 40.97 209 GLY A O 1
ATOM 1638 N N . PRO A 1 210 ? -5.287 11.855 -24.076 1.00 41.00 210 PRO A N 1
ATOM 1639 C CA . PRO A 1 210 ? -6.210 12.265 -23.016 1.00 41.00 210 PRO A CA 1
ATOM 1640 C C . PRO A 1 210 ? -5.850 11.635 -21.664 1.00 41.00 210 PRO A C 1
ATOM 1642 O O . PRO A 1 210 ? -5.707 10.427 -21.571 1.00 41.00 210 PRO A O 1
ATOM 1645 N N . LYS A 1 211 ? -5.689 12.507 -20.657 1.00 44.34 211 LYS A N 1
ATOM 1646 C CA . LYS A 1 211 ? -5.244 12.246 -19.280 1.00 44.34 211 LYS A CA 1
ATOM 1647 C C . LYS A 1 211 ? -5.674 10.868 -18.757 1.00 44.34 211 LYS A C 1
ATOM 1649 O O . LYS A 1 211 ? -6.765 10.751 -18.200 1.00 44.34 211 LYS A O 1
ATOM 1654 N N . ASP A 1 212 ? -4.795 9.877 -18.866 1.00 50.97 212 ASP A N 1
ATOM 1655 C CA . ASP A 1 212 ? -4.894 8.673 -18.050 1.00 50.97 212 ASP A CA 1
ATOM 1656 C C . ASP A 1 212 ? -4.677 9.101 -16.596 1.00 50.97 212 ASP A C 1
ATOM 1658 O O . ASP A 1 212 ? -3.604 9.562 -16.190 1.00 50.97 212 ASP A O 1
ATOM 1662 N N . VAL A 1 213 ? -5.758 9.065 -15.824 1.00 58.50 213 VAL A N 1
ATOM 1663 C CA . VAL A 1 213 ? -5.682 9.151 -14.369 1.00 58.50 213 VAL A CA 1
ATOM 1664 C C . VAL A 1 213 ? -5.087 7.828 -13.901 1.00 58.50 213 VAL A C 1
ATOM 1666 O O . VAL A 1 213 ? -5.517 6.761 -14.345 1.00 58.50 213 VAL A O 1
ATOM 1669 N N . GLY A 1 214 ? -4.063 7.906 -13.052 1.00 66.12 214 GLY A N 1
ATOM 1670 C CA . GLY A 1 214 ? -3.402 6.732 -12.500 1.00 66.12 214 GLY A CA 1
ATOM 1671 C C . GLY A 1 214 ? -4.401 5.777 -11.846 1.00 66.12 214 GLY A C 1
ATOM 1672 O O . GLY A 1 214 ? -5.243 6.210 -11.061 1.00 66.12 214 GLY A O 1
ATOM 1673 N N . ARG A 1 215 ? -4.332 4.485 -12.183 1.00 85.06 215 ARG A N 1
ATOM 1674 C CA . ARG A 1 215 ? -5.207 3.453 -11.602 1.00 85.06 215 ARG A CA 1
ATOM 1675 C C . ARG A 1 215 ? -4.590 2.877 -10.335 1.00 85.06 215 ARG A C 1
ATOM 1677 O O . ARG A 1 215 ? -3.368 2.831 -10.208 1.00 85.06 215 ARG A O 1
ATOM 1684 N N . ILE A 1 216 ? -5.418 2.361 -9.434 1.00 90.19 216 ILE A N 1
ATOM 1685 C CA . ILE A 1 216 ? -4.944 1.564 -8.294 1.00 90.19 216 ILE A CA 1
ATOM 1686 C C . ILE A 1 216 ? -5.134 0.085 -8.622 1.00 90.19 216 ILE A C 1
ATOM 1688 O O . ILE A 1 216 ? -6.235 -0.328 -8.980 1.00 90.19 216 ILE A O 1
ATOM 1692 N N . LEU A 1 217 ? -4.073 -0.702 -8.483 1.00 90.75 217 LEU A N 1
ATOM 1693 C CA . LEU A 1 217 ? -4.034 -2.128 -8.786 1.00 90.75 217 LEU A CA 1
ATOM 1694 C C . LEU A 1 217 ? -3.654 -2.892 -7.522 1.00 90.75 217 LEU A C 1
ATOM 1696 O O . LEU A 1 217 ? -2.609 -2.625 -6.945 1.00 90.75 217 LEU A O 1
ATOM 1700 N N . TYR A 1 218 ? -4.491 -3.819 -7.061 1.00 91.88 218 TYR A N 1
ATOM 1701 C CA . TYR A 1 218 ? -4.147 -4.678 -5.921 1.00 91.88 218 TYR A CA 1
ATOM 1702 C C . TYR A 1 218 ? -3.498 -5.978 -6.397 1.00 91.88 218 TYR A C 1
ATOM 1704 O O . TYR A 1 218 ? -4.071 -6.682 -7.234 1.00 91.88 218 TYR A O 1
ATOM 1712 N N . GLU A 1 219 ? -2.333 -6.301 -5.838 1.00 92.38 219 GLU A N 1
ATOM 1713 C CA . GLU A 1 219 ? -1.565 -7.506 -6.141 1.00 92.38 219 GLU A CA 1
ATOM 1714 C C . GLU A 1 219 ? -1.092 -8.148 -4.841 1.00 92.38 219 GLU A C 1
ATOM 1716 O O . GLU A 1 219 ? -0.444 -7.508 -4.024 1.00 92.38 219 GLU A O 1
ATOM 1721 N N . SER A 1 220 ? -1.373 -9.430 -4.645 1.00 89.81 220 SER A N 1
ATOM 1722 C CA . SER A 1 220 ? -0.878 -10.165 -3.485 1.00 89.81 220 SER A CA 1
ATOM 1723 C C . SER A 1 220 ? -0.028 -11.347 -3.912 1.00 89.81 220 SER A C 1
ATOM 1725 O O . SER A 1 220 ? -0.169 -11.870 -5.024 1.00 89.81 220 SER A O 1
ATOM 1727 N N . ALA A 1 221 ? 0.841 -11.782 -2.999 1.00 90.69 221 ALA A N 1
ATOM 1728 C CA . ALA A 1 221 ? 1.562 -13.031 -3.156 1.00 90.69 221 ALA A CA 1
ATOM 1729 C C . ALA A 1 221 ? 0.577 -14.189 -3.391 1.00 90.69 221 ALA A C 1
ATOM 1731 O O . ALA A 1 221 ? -0.588 -14.163 -2.966 1.00 90.69 221 ALA A O 1
ATOM 1732 N N . ALA A 1 222 ? 1.053 -15.214 -4.093 1.00 89.12 222 ALA A N 1
ATOM 1733 C CA . ALA A 1 222 ? 0.261 -16.379 -4.431 1.00 89.12 222 ALA A CA 1
ATOM 1734 C C . ALA A 1 222 ? -0.311 -17.051 -3.173 1.00 89.12 222 ALA A C 1
ATOM 1736 O O . ALA A 1 222 ? 0.252 -17.005 -2.081 1.00 89.12 222 ALA A O 1
ATOM 1737 N N . GLU A 1 223 ? -1.453 -17.712 -3.346 1.00 86.75 223 GLU A N 1
ATOM 1738 C CA . GLU A 1 223 ? -2.165 -18.351 -2.244 1.00 86.75 223 GLU A CA 1
ATOM 1739 C C . GLU A 1 223 ? -1.259 -19.347 -1.502 1.00 86.75 223 GLU A C 1
ATOM 1741 O O . GLU A 1 223 ? -0.577 -20.178 -2.115 1.00 86.75 223 GLU A O 1
ATOM 1746 N N . GLY A 1 224 ? -1.246 -19.240 -0.173 1.00 87.31 224 GLY A N 1
ATOM 1747 C CA . GLY A 1 224 ? -0.394 -20.041 0.702 1.00 87.31 224 GLY A CA 1
ATOM 1748 C C . GLY A 1 224 ? 0.992 -19.449 0.982 1.00 87.31 224 GLY A C 1
ATOM 1749 O O . GLY A 1 224 ? 1.776 -20.125 1.646 1.00 87.31 224 GLY A O 1
ATOM 1750 N N . TYR A 1 225 ? 1.297 -18.236 0.512 1.00 90.56 225 TYR A N 1
ATOM 1751 C CA . TYR A 1 225 ? 2.474 -17.458 0.917 1.00 90.56 225 TYR A CA 1
ATOM 1752 C C . TYR A 1 225 ? 2.042 -16.200 1.669 1.00 90.56 225 TYR A C 1
ATOM 1754 O O . TYR A 1 225 ? 1.023 -15.604 1.325 1.00 90.56 225 TYR A O 1
ATOM 1762 N N . LYS A 1 226 ? 2.806 -15.819 2.700 1.00 89.31 226 LYS A N 1
ATOM 1763 C CA . LYS A 1 226 ? 2.538 -14.606 3.480 1.00 89.31 226 LYS A CA 1
ATOM 1764 C C . LYS A 1 226 ? 2.889 -13.355 2.676 1.00 89.31 226 LYS A C 1
ATOM 1766 O O . LYS A 1 226 ? 2.098 -12.428 2.619 1.00 89.31 226 LYS A O 1
ATOM 1771 N N . ASP A 1 227 ? 4.054 -13.340 2.048 1.00 91.94 227 ASP A N 1
ATOM 1772 C CA . ASP A 1 227 ? 4.591 -12.180 1.342 1.00 91.94 227 ASP A CA 1
ATOM 1773 C C . ASP A 1 227 ? 5.381 -12.613 0.089 1.00 91.94 227 ASP A C 1
ATOM 1775 O O . ASP A 1 227 ? 5.450 -13.801 -0.261 1.00 91.94 227 ASP A O 1
ATOM 1779 N N . TRP A 1 228 ? 5.925 -11.642 -0.650 1.00 94.44 228 TRP A N 1
ATOM 1780 C CA . TRP A 1 228 ? 6.640 -11.904 -1.904 1.00 94.44 228 TRP A CA 1
ATOM 1781 C C . TRP A 1 228 ? 7.991 -12.568 -1.667 1.00 94.44 228 TRP A C 1
ATOM 1783 O O . TRP A 1 228 ? 8.427 -13.394 -2.474 1.00 94.44 228 TRP A O 1
ATOM 1793 N N . ASN A 1 229 ? 8.659 -12.219 -0.569 1.00 94.06 229 ASN A N 1
ATOM 1794 C CA . ASN A 1 229 ? 9.917 -12.833 -0.182 1.00 94.06 229 ASN A CA 1
ATOM 1795 C C . ASN A 1 229 ? 9.736 -14.316 0.182 1.00 94.06 229 ASN A C 1
ATOM 1797 O O . ASN A 1 229 ? 10.511 -15.159 -0.272 1.00 94.06 229 ASN A O 1
ATOM 1801 N N . ASP A 1 230 ? 8.687 -14.660 0.920 1.00 94.25 230 ASP A N 1
ATOM 1802 C CA . ASP A 1 230 ? 8.299 -16.033 1.219 1.00 94.25 230 ASP A CA 1
ATOM 1803 C C . ASP A 1 230 ? 7.945 -16.798 -0.056 1.00 94.25 230 ASP A C 1
ATOM 1805 O O . ASP A 1 230 ? 8.383 -17.937 -0.219 1.00 94.25 230 ASP A O 1
ATOM 1809 N N . GLN A 1 231 ? 7.240 -16.171 -1.001 1.00 94.38 231 GLN A N 1
ATOM 1810 C CA . GLN A 1 231 ? 6.978 -16.778 -2.307 1.00 94.38 231 GLN A CA 1
ATOM 1811 C C . GLN A 1 231 ? 8.270 -17.066 -3.084 1.00 94.38 231 GLN A C 1
ATOM 1813 O O . GLN A 1 231 ? 8.422 -18.159 -3.630 1.00 94.38 231 GLN A O 1
ATOM 1818 N N . LEU A 1 232 ? 9.215 -16.123 -3.126 1.00 94.38 232 LEU A N 1
ATOM 1819 C CA . LEU A 1 232 ? 10.504 -16.327 -3.794 1.00 94.38 232 LEU A CA 1
ATOM 1820 C C . LEU A 1 232 ? 11.324 -17.449 -3.137 1.00 94.38 232 LEU A C 1
ATOM 1822 O O . LEU A 1 232 ? 12.005 -18.204 -3.831 1.00 94.38 232 LEU A O 1
ATOM 1826 N N . LEU A 1 233 ? 11.263 -17.559 -1.809 1.00 94.06 233 LEU A N 1
ATOM 1827 C CA . LEU A 1 233 ? 11.985 -18.567 -1.027 1.00 94.06 233 LEU A CA 1
ATOM 1828 C C . LEU A 1 233 ? 11.229 -19.898 -0.882 1.00 94.06 233 LEU A C 1
ATOM 1830 O O . LEU A 1 233 ? 11.734 -20.803 -0.216 1.00 94.06 233 LEU A O 1
ATOM 1834 N N . ASP A 1 234 ? 10.039 -20.011 -1.473 1.00 92.81 234 ASP A N 1
ATOM 1835 C CA . ASP A 1 234 ? 9.112 -21.139 -1.338 1.00 92.81 234 ASP A CA 1
ATOM 1836 C C . ASP A 1 234 ? 8.759 -21.496 0.125 1.00 92.81 234 ASP A C 1
ATOM 1838 O O . ASP A 1 234 ? 8.625 -22.657 0.519 1.00 92.81 234 ASP A O 1
ATOM 1842 N N . LYS A 1 235 ? 8.596 -20.472 0.967 1.00 92.00 235 LYS A N 1
ATOM 1843 C CA . LYS A 1 235 ? 8.200 -20.597 2.373 1.00 92.00 235 LYS A CA 1
ATOM 1844 C C . LYS A 1 235 ? 6.686 -20.495 2.512 1.00 92.00 235 LYS A C 1
ATOM 1846 O O . LYS A 1 235 ? 6.114 -19.416 2.594 1.00 92.00 235 LYS A O 1
ATOM 1851 N N . ARG A 1 236 ? 6.017 -21.644 2.535 1.00 88.69 236 ARG A N 1
ATOM 1852 C CA . ARG A 1 236 ? 4.561 -21.709 2.721 1.00 88.69 236 ARG A CA 1
ATOM 1853 C C . ARG A 1 236 ? 4.145 -21.280 4.128 1.00 88.69 236 ARG A C 1
ATOM 1855 O O . ARG A 1 236 ? 4.839 -21.575 5.102 1.00 88.69 236 ARG A O 1
ATOM 1862 N N . ILE A 1 237 ? 2.958 -20.681 4.229 1.00 81.19 237 ILE A N 1
ATOM 1863 C CA . ILE A 1 237 ? 2.288 -20.417 5.506 1.00 81.19 237 ILE A CA 1
ATOM 1864 C C . ILE A 1 237 ? 2.108 -21.755 6.235 1.00 81.19 237 ILE A C 1
ATOM 1866 O O . ILE A 1 237 ? 1.405 -22.651 5.763 1.00 81.19 237 ILE A O 1
ATOM 1870 N N . GLN A 1 238 ? 2.760 -21.896 7.387 1.00 71.19 238 GLN A N 1
ATOM 1871 C CA . GLN A 1 238 ? 2.591 -23.057 8.256 1.00 71.19 238 GLN A CA 1
ATOM 1872 C C . GLN A 1 238 ? 1.196 -22.989 8.902 1.00 71.19 238 GLN A C 1
ATOM 1874 O O . GLN A 1 238 ? 0.841 -21.945 9.461 1.00 71.19 238 GLN A O 1
ATOM 1879 N N . PRO A 1 239 ? 0.389 -24.065 8.873 1.00 53.91 239 PRO A N 1
ATOM 1880 C CA . PRO A 1 239 ? -0.819 -24.114 9.680 1.00 53.91 239 PRO A CA 1
ATOM 1881 C C . PRO A 1 239 ? -0.396 -24.050 11.148 1.00 53.91 239 PRO A C 1
ATOM 1883 O O . PRO A 1 239 ? 0.337 -24.917 11.616 1.00 53.91 239 PRO A O 1
ATOM 1886 N N . LYS A 1 240 ? -0.838 -23.019 11.876 1.00 45.12 240 LYS A N 1
ATOM 1887 C CA . LYS A 1 240 ? -0.652 -22.973 13.329 1.00 45.12 240 LYS A CA 1
ATOM 1888 C C . LYS A 1 240 ? -1.342 -24.202 13.931 1.00 45.12 240 LYS A C 1
ATOM 1890 O O . LYS A 1 240 ? -2.570 -24.227 14.049 1.00 45.12 240 LYS A O 1
ATOM 1895 N N . GLU A 1 241 ? -0.572 -25.217 14.325 1.00 37.00 241 GLU A N 1
ATOM 1896 C CA . GLU A 1 241 ? -0.999 -26.090 15.413 1.00 37.00 241 GLU A CA 1
ATOM 1897 C C . GLU A 1 241 ? -1.304 -25.171 16.601 1.00 37.00 241 GLU A C 1
ATOM 1899 O O . GLU A 1 241 ? -0.586 -24.200 16.850 1.00 37.00 241 GLU A O 1
ATOM 1904 N N . LYS A 1 242 ? -2.426 -25.408 17.285 1.00 41.62 242 LYS A N 1
ATOM 1905 C CA . LYS A 1 242 ? -2.741 -24.710 18.534 1.00 41.62 242 LYS A CA 1
ATOM 1906 C C . LYS A 1 242 ? -1.732 -25.161 19.590 1.00 41.62 242 LYS A C 1
ATOM 1908 O O . LYS A 1 242 ? -2.054 -26.017 20.410 1.00 41.62 242 LYS A O 1
ATOM 1913 N N . GLU A 1 243 ? -0.519 -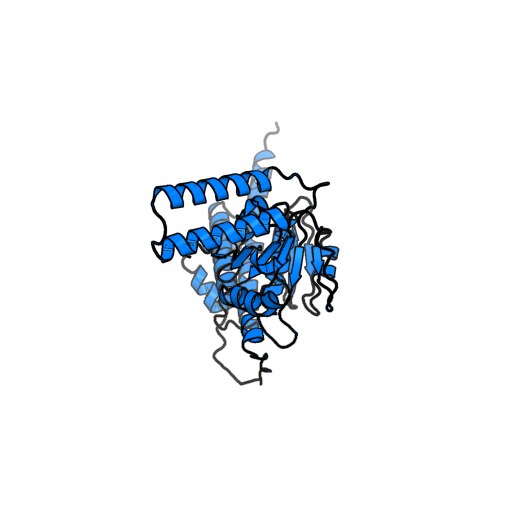24.631 19.542 1.00 33.72 243 GLU A N 1
ATOM 1914 C CA . GLU A 1 243 ? 0.401 -24.734 20.659 1.00 33.72 243 GLU A CA 1
ATOM 1915 C C . GLU A 1 243 ? -0.072 -23.818 21.786 1.00 33.72 243 GLU A C 1
ATOM 1917 O O . GLU A 1 243 ? -0.596 -22.719 21.595 1.00 33.72 243 GLU A O 1
ATOM 1922 N N . VAL A 1 244 ? 0.001 -24.410 22.965 1.00 40.09 244 VAL A N 1
ATOM 1923 C CA . VAL A 1 244 ? -0.598 -24.016 24.227 1.00 40.09 244 VAL A CA 1
ATOM 1924 C C . VAL A 1 244 ? 0.313 -22.993 24.904 1.00 40.09 244 VAL A C 1
ATOM 1926 O O . VAL A 1 244 ? 1.499 -23.256 25.059 1.00 40.09 244 VAL A O 1
ATOM 1929 N N . ASP A 1 245 ? -0.271 -21.874 25.340 1.00 42.62 245 ASP A N 1
ATOM 1930 C CA . ASP A 1 245 ? 0.276 -20.906 26.305 1.00 42.62 245 ASP A CA 1
ATOM 1931 C C . ASP A 1 245 ? 1.710 -20.395 26.065 1.00 42.62 245 ASP A C 1
ATOM 1933 O O . ASP A 1 245 ? 2.592 -20.564 26.907 1.00 42.62 245 ASP A O 1
ATOM 1937 N N . ASP A 1 246 ? 1.917 -19.632 24.991 1.00 39.75 246 ASP A N 1
ATOM 1938 C CA . ASP A 1 246 ? 3.027 -18.674 24.931 1.00 39.75 246 ASP A CA 1
ATOM 1939 C C . ASP A 1 246 ? 2.530 -17.298 25.405 1.00 39.75 246 ASP A C 1
ATOM 1941 O O . ASP A 1 246 ? 1.863 -16.570 24.676 1.00 39.75 246 ASP A O 1
ATOM 1945 N N . TRP A 1 247 ? 2.785 -16.995 26.686 1.00 46.19 247 TRP A N 1
ATOM 1946 C CA . TRP A 1 247 ? 2.803 -15.663 27.315 1.00 46.19 247 TRP A CA 1
ATOM 1947 C C . TRP A 1 247 ? 1.932 -14.587 26.621 1.00 46.19 247 TRP A C 1
ATOM 1949 O O . TRP A 1 247 ? 2.461 -13.693 25.961 1.00 46.19 247 TRP A O 1
ATOM 1959 N N . GLU A 1 248 ? 0.599 -14.622 26.797 1.00 53.88 248 GLU A N 1
ATOM 1960 C CA . GLU A 1 248 ? -0.289 -13.559 26.288 1.00 53.88 248 GLU A CA 1
ATOM 1961 C C . GLU A 1 248 ? 0.129 -12.191 26.863 1.00 53.88 248 GLU A C 1
ATOM 1963 O O . GLU A 1 248 ? -0.100 -11.884 28.039 1.00 53.88 248 GLU A O 1
ATOM 1968 N N . ILE A 1 249 ? 0.719 -11.334 26.028 1.00 62.22 249 ILE A N 1
ATOM 1969 C CA . ILE A 1 249 ? 0.959 -9.931 26.367 1.00 62.22 249 ILE A CA 1
ATOM 1970 C C . ILE A 1 249 ? -0.412 -9.250 26.473 1.00 62.22 249 ILE A C 1
ATOM 1972 O O . ILE A 1 249 ? -1.118 -9.095 25.479 1.00 62.22 249 ILE A O 1
ATOM 1976 N N . SER A 1 250 ? -0.813 -8.838 27.682 1.00 78.75 250 SER A N 1
ATOM 1977 C CA . SER A 1 250 ? -2.066 -8.094 27.865 1.00 78.75 250 SER A CA 1
ATOM 1978 C C . SER A 1 250 ? -1.960 -6.725 27.204 1.00 78.75 250 SER A C 1
ATOM 1980 O O . SER A 1 250 ? -1.244 -5.837 27.680 1.00 78.75 250 SER A O 1
ATOM 1982 N N . GLY A 1 251 ? -2.731 -6.528 26.139 1.00 74.75 251 GLY A N 1
ATOM 1983 C CA . GLY A 1 251 ? -2.824 -5.244 25.460 1.00 74.75 251 GLY A CA 1
ATOM 1984 C C . GLY A 1 251 ? -3.329 -4.133 26.382 1.00 74.75 251 GLY A C 1
ATOM 1985 O O . GLY A 1 251 ? -2.826 -3.008 26.323 1.00 74.75 251 GLY A O 1
ATOM 1986 N N . LYS A 1 252 ? -4.218 -4.451 27.336 1.00 79.88 252 LYS A N 1
ATOM 1987 C CA . LYS A 1 252 ? -4.641 -3.502 28.378 1.00 79.88 252 LYS A CA 1
ATOM 1988 C C . LYS A 1 252 ? -3.460 -2.993 29.202 1.00 79.88 252 LYS A C 1
ATOM 1990 O O . LYS A 1 252 ? -3.356 -1.788 29.437 1.00 79.88 252 LYS A O 1
ATOM 1995 N N . ALA A 1 253 ? -2.596 -3.883 29.686 1.00 76.31 253 ALA A N 1
ATOM 1996 C CA . ALA A 1 253 ? -1.450 -3.496 30.509 1.00 76.31 253 ALA A CA 1
ATOM 1997 C C . ALA A 1 253 ? -0.431 -2.680 29.701 1.00 76.31 253 ALA A C 1
ATOM 1999 O O . ALA A 1 253 ? 0.060 -1.653 30.173 1.00 76.31 253 ALA A O 1
ATOM 2000 N N . THR A 1 254 ? -0.171 -3.106 28.466 1.00 78.31 254 THR A N 1
ATOM 2001 C CA . THR A 1 254 ? 0.749 -2.450 27.534 1.00 78.31 254 THR A CA 1
ATOM 2002 C C . THR A 1 254 ? 0.320 -1.022 27.222 1.00 78.31 254 THR A C 1
ATOM 2004 O O . THR A 1 254 ? 1.112 -0.088 27.371 1.00 78.31 254 THR A O 1
ATOM 2007 N N . LEU A 1 255 ? -0.949 -0.825 26.857 1.00 77.81 255 LEU A N 1
ATOM 2008 C CA . LEU A 1 255 ? -1.445 0.496 26.498 1.00 77.81 255 LEU A CA 1
ATOM 2009 C C . LEU A 1 255 ? -1.540 1.418 27.718 1.00 77.81 255 LEU A C 1
ATOM 2011 O O . LEU A 1 255 ? -1.076 2.551 27.652 1.00 77.81 255 LEU A O 1
ATOM 2015 N N . ASN A 1 256 ? -2.031 0.929 28.863 1.00 80.75 256 ASN A N 1
ATOM 2016 C CA . ASN A 1 256 ? -2.069 1.738 30.087 1.00 80.75 256 ASN A CA 1
ATOM 2017 C C . ASN A 1 256 ? -0.672 2.184 30.531 1.00 80.75 256 ASN A C 1
ATOM 2019 O O . ASN A 1 256 ? -0.494 3.332 30.928 1.00 80.75 256 ASN A O 1
ATOM 2023 N N . ARG A 1 257 ? 0.340 1.317 30.407 1.00 79.19 257 ARG A N 1
ATOM 2024 C CA . ARG A 1 257 ? 1.729 1.687 30.695 1.00 79.19 257 ARG A CA 1
ATOM 2025 C C . ARG A 1 257 ? 2.235 2.783 29.758 1.00 79.19 257 ARG A C 1
ATOM 2027 O O . ARG A 1 257 ? 2.912 3.695 30.215 1.00 79.19 257 ARG A O 1
ATOM 2034 N N . ALA A 1 258 ? 1.905 2.715 28.469 1.00 79.12 258 ALA A N 1
ATOM 2035 C CA . ALA A 1 258 ? 2.331 3.714 27.490 1.00 79.12 258 ALA A CA 1
ATOM 2036 C C . ALA A 1 258 ? 1.644 5.084 27.664 1.00 79.12 258 ALA A C 1
ATOM 2038 O O . ALA A 1 258 ? 2.179 6.100 27.207 1.00 79.12 258 ALA A O 1
ATOM 2039 N N . LEU A 1 259 ? 0.473 5.099 28.307 1.00 84.00 259 LEU A N 1
ATOM 2040 C CA . LEU A 1 259 ? -0.314 6.295 28.613 1.00 84.00 259 LEU A CA 1
ATOM 2041 C C . LEU A 1 259 ? -0.030 6.877 30.006 1.00 84.00 259 LEU A C 1
ATOM 2043 O O . LEU A 1 259 ? -0.406 8.019 30.254 1.00 84.00 259 LEU A O 1
ATOM 2047 N N . ALA A 1 260 ? 0.626 6.130 30.898 1.00 83.69 260 ALA A N 1
ATOM 2048 C CA . ALA A 1 260 ? 0.815 6.504 32.303 1.00 83.69 260 ALA A CA 1
ATOM 2049 C C . ALA A 1 260 ? 1.553 7.841 32.503 1.00 83.69 260 ALA A C 1
ATOM 2051 O O . ALA A 1 260 ? 1.272 8.556 33.459 1.00 83.69 260 ALA A O 1
ATOM 2052 N N . ASP A 1 261 ? 2.453 8.199 31.584 1.00 80.44 261 ASP A N 1
ATOM 2053 C CA . ASP A 1 261 ? 3.245 9.434 31.665 1.00 80.44 261 ASP A CA 1
ATOM 2054 C C . ASP A 1 261 ? 2.512 10.672 31.112 1.00 80.44 261 ASP A C 1
ATOM 2056 O O . ASP A 1 261 ? 3.077 11.767 31.071 1.00 80.44 261 ASP A O 1
ATOM 2060 N N . LEU A 1 262 ? 1.275 10.516 30.628 1.00 85.50 262 LEU A N 1
ATOM 2061 C CA . LEU A 1 262 ? 0.491 11.612 30.062 1.00 85.50 262 LEU A CA 1
ATOM 2062 C C . LEU A 1 262 ? -0.426 12.267 31.109 1.00 85.50 262 LEU A C 1
ATOM 2064 O O . LEU A 1 262 ? -0.787 11.631 32.102 1.00 85.50 262 LEU A O 1
ATOM 2068 N N . PRO A 1 263 ? -0.862 13.523 30.884 1.00 82.06 263 PRO A N 1
ATOM 2069 C CA . PRO A 1 263 ? -1.831 14.198 31.749 1.00 82.06 263 PRO A CA 1
ATOM 2070 C C . PRO A 1 263 ? -3.179 13.472 31.737 1.00 82.06 263 PRO A C 1
ATOM 2072 O O . PRO A 1 263 ? -3.667 13.110 30.663 1.00 82.06 263 PRO A O 1
ATOM 2075 N N . GLU A 1 264 ? -3.756 13.212 32.910 1.00 86.31 264 GLU A N 1
ATOM 2076 C CA . GLU A 1 264 ? -5.090 12.612 33.056 1.00 86.31 264 GLU A CA 1
ATOM 2077 C C . GLU A 1 264 ? -6.175 13.685 33.106 1.00 86.31 264 GLU A C 1
ATOM 2079 O O . GLU A 1 264 ? -5.931 14.803 33.558 1.00 86.31 264 GLU A O 1
ATOM 2084 N N . VAL A 1 265 ? -7.379 13.317 32.664 1.00 84.62 265 VAL A N 1
ATOM 2085 C CA . VAL A 1 265 ? -8.583 14.131 32.859 1.00 84.62 265 VAL A CA 1
ATOM 2086 C C . VAL A 1 265 ? -8.876 14.214 34.349 1.00 84.62 265 VAL A C 1
ATOM 2088 O O . VAL A 1 265 ? -8.782 13.211 35.064 1.00 84.62 265 VAL A O 1
ATOM 2091 N N . ASN A 1 266 ? -9.239 15.400 34.827 1.00 83.31 266 ASN A N 1
ATOM 2092 C CA . ASN A 1 266 ? -9.491 15.602 36.245 1.00 83.31 266 ASN A CA 1
ATOM 2093 C C . ASN A 1 266 ? -10.649 14.696 36.735 1.00 83.31 266 ASN A C 1
ATOM 2095 O O . ASN A 1 266 ? -11.766 14.785 36.217 1.00 83.31 266 ASN A O 1
ATOM 2099 N N . PRO A 1 267 ? -10.451 13.865 37.778 1.00 82.62 267 PRO A N 1
ATOM 2100 C CA . PRO A 1 267 ? -11.491 12.973 38.294 1.00 82.62 267 PRO A CA 1
ATOM 2101 C C . PRO A 1 267 ? -12.748 13.685 38.814 1.00 82.62 267 PRO A C 1
ATOM 2103 O O . PRO A 1 267 ? -13.812 13.071 38.923 1.00 82.62 267 PRO A O 1
ATOM 2106 N N . GLU A 1 268 ? -12.644 14.953 39.220 1.00 80.06 268 GLU A N 1
ATOM 2107 C CA . GLU A 1 268 ? -13.817 15.771 39.556 1.00 80.06 268 GLU A CA 1
ATOM 2108 C C . GLU A 1 268 ? -14.613 16.147 38.297 1.00 80.06 268 GLU A C 1
ATOM 2110 O O . GLU A 1 268 ? -15.839 16.065 38.322 1.00 80.06 268 GLU A O 1
ATOM 2115 N N . HIS A 1 269 ? -13.933 16.459 37.186 1.00 84.12 269 HIS A N 1
ATOM 2116 C CA . HIS A 1 269 ? -14.560 16.821 35.907 1.00 84.12 269 HIS A CA 1
ATOM 2117 C C . HIS A 1 269 ? -15.291 15.630 35.270 1.00 84.12 269 HIS A C 1
ATOM 2119 O O . HIS A 1 269 ? -16.406 15.761 34.773 1.00 84.12 269 HIS A O 1
ATOM 2125 N N . ILE A 1 270 ? -14.731 14.423 35.402 1.00 81.44 270 ILE A N 1
ATOM 2126 C CA . ILE A 1 270 ? -15.401 13.178 34.985 1.00 81.44 270 ILE A CA 1
ATOM 2127 C C . ILE A 1 270 ? -16.695 12.944 35.782 1.00 81.44 270 ILE A C 1
ATOM 2129 O O . ILE A 1 270 ? -17.689 12.463 35.244 1.00 81.44 270 ILE A O 1
ATOM 2133 N N . ARG A 1 271 ? -16.704 13.266 37.083 1.00 81.31 271 ARG A N 1
ATOM 2134 C CA . ARG A 1 271 ? -17.870 13.031 37.954 1.00 81.31 271 ARG A CA 1
ATOM 2135 C C . ARG A 1 271 ? -18.991 14.038 37.753 1.00 81.31 271 ARG A C 1
ATOM 2137 O O . ARG A 1 271 ? -20.151 13.675 37.929 1.00 81.31 271 ARG A O 1
ATOM 2144 N N . ASN A 1 272 ? -18.656 15.289 37.458 1.00 82.69 272 ASN A N 1
ATOM 2145 C CA . ASN A 1 272 ? -19.638 16.360 37.303 1.00 82.69 272 ASN A CA 1
ATOM 2146 C C . ASN A 1 272 ? -19.996 16.647 35.830 1.00 82.69 272 ASN A C 1
ATOM 2148 O O . ASN A 1 272 ? -20.969 17.358 35.593 1.00 82.69 272 ASN A O 1
ATOM 2152 N N . GLY A 1 273 ? -19.252 16.088 34.866 1.00 78.38 273 GLY A N 1
ATOM 2153 C CA . GLY A 1 273 ? -19.442 16.312 33.431 1.00 78.38 273 GLY A CA 1
ATOM 2154 C C . GLY A 1 273 ? -19.055 17.717 32.957 1.00 78.38 273 GLY A C 1
ATOM 2155 O O . GLY A 1 273 ? -19.468 18.118 31.874 1.00 78.38 273 GLY A O 1
ATOM 2156 N N . LEU A 1 274 ? -18.314 18.480 33.768 1.00 82.56 274 LEU A N 1
ATOM 2157 C CA . LEU A 1 274 ? -17.883 19.850 33.490 1.00 82.56 274 LEU A CA 1
ATOM 2158 C C . LEU A 1 274 ? -16.401 19.846 33.131 1.00 82.56 274 LEU A C 1
ATOM 2160 O O . LEU A 1 274 ? -15.540 19.961 34.003 1.00 82.56 274 LEU A O 1
ATOM 2164 N N . TYR A 1 275 ? -16.127 19.702 31.841 1.00 86.94 275 TYR A N 1
ATOM 2165 C CA . TYR A 1 275 ? -14.771 19.596 31.315 1.00 86.94 275 TYR A CA 1
ATOM 2166 C C . TYR A 1 275 ? -14.197 20.949 30.890 1.00 86.94 275 TYR A C 1
ATOM 2168 O O . TYR A 1 275 ? -14.941 21.842 30.471 1.00 86.94 275 TYR A O 1
ATOM 2176 N N . ASP A 1 276 ? -12.873 21.076 30.951 1.00 84.75 276 ASP A N 1
ATOM 2177 C CA . ASP A 1 276 ? -12.135 22.247 30.476 1.00 84.75 276 ASP A CA 1
ATOM 2178 C C . ASP A 1 276 ? -11.215 21.931 29.276 1.00 84.75 276 ASP A C 1
ATOM 2180 O O . ASP A 1 276 ? -11.119 20.803 28.787 1.00 84.75 276 ASP A O 1
ATOM 2184 N N . GLU A 1 277 ? -10.541 22.957 28.748 1.00 82.25 277 GLU A N 1
ATOM 2185 C CA . GLU A 1 277 ? -9.631 22.794 27.606 1.00 82.25 277 GLU A CA 1
ATOM 2186 C C . GLU A 1 277 ? -8.381 21.963 27.963 1.00 82.25 277 GLU A C 1
ATOM 2188 O O . GLU A 1 277 ? -7.769 21.352 27.085 1.00 82.25 277 GLU A O 1
ATOM 2193 N N . ALA A 1 278 ? -7.989 21.909 29.242 1.00 84.75 278 ALA A N 1
ATOM 2194 C CA . ALA A 1 278 ? -6.866 21.085 29.679 1.00 84.75 278 ALA A CA 1
ATOM 2195 C C . ALA A 1 278 ? -7.239 19.595 29.662 1.00 84.75 278 ALA A C 1
ATOM 2197 O O . ALA A 1 278 ? -6.411 18.780 29.252 1.00 84.75 278 ALA A O 1
ATOM 2198 N N . ASP A 1 279 ? -8.480 19.248 30.015 1.00 85.00 279 ASP A N 1
ATOM 2199 C CA . ASP A 1 279 ? -9.019 17.894 29.855 1.00 85.00 279 ASP A CA 1
ATOM 2200 C C . ASP A 1 279 ? -9.064 17.482 28.379 1.00 85.00 279 ASP A C 1
ATOM 2202 O O . ASP A 1 279 ? -8.655 16.375 28.026 1.00 85.00 279 ASP A O 1
ATOM 2206 N N . HIS A 1 280 ? -9.512 18.384 27.503 1.00 81.44 280 HIS A N 1
ATOM 2207 C CA . HIS A 1 280 ? -9.575 18.137 26.061 1.00 81.44 280 HIS A CA 1
ATOM 2208 C C . HIS A 1 280 ? -8.189 17.835 25.476 1.00 81.44 280 HIS A C 1
ATOM 2210 O O . HIS A 1 280 ? -7.986 16.832 24.788 1.00 81.44 280 HIS A O 1
ATOM 2216 N N . GLU A 1 281 ? -7.199 18.663 25.810 1.00 78.94 281 GLU A N 1
ATOM 2217 C CA . GLU A 1 281 ? -5.815 18.477 25.375 1.00 78.94 281 GLU A CA 1
ATOM 2218 C C . GLU A 1 281 ? -5.173 17.217 25.989 1.00 78.94 281 GLU A C 1
ATOM 2220 O O . GLU A 1 281 ? -4.357 16.551 25.342 1.00 78.94 281 GLU A O 1
ATOM 2225 N N . ALA A 1 282 ? -5.542 16.860 27.225 1.00 83.81 282 ALA A N 1
ATOM 2226 C CA . ALA A 1 282 ? -5.104 15.633 27.885 1.00 83.81 282 ALA A CA 1
ATOM 2227 C C . ALA A 1 282 ? -5.615 14.380 27.154 1.00 83.81 282 ALA A C 1
ATOM 2229 O O . ALA A 1 282 ? -4.828 13.469 26.873 1.00 83.81 282 ALA A O 1
ATOM 2230 N N . VAL A 1 283 ? -6.903 14.346 26.790 1.00 81.75 283 VAL A N 1
ATOM 2231 C CA . VAL A 1 283 ? -7.494 13.228 26.037 1.00 81.75 283 VAL A CA 1
ATOM 2232 C C . VAL A 1 283 ? -6.903 13.127 24.638 1.00 81.75 283 VAL A C 1
ATOM 2234 O O . VAL A 1 283 ? -6.482 12.035 24.252 1.00 81.75 283 VAL A O 1
ATOM 2237 N N . ARG A 1 284 ? -6.765 14.245 23.915 1.00 76.88 284 ARG A N 1
ATOM 2238 C CA . ARG A 1 284 ? -6.181 14.258 22.565 1.00 76.88 284 ARG A CA 1
ATOM 2239 C C . ARG A 1 284 ? -4.773 13.663 22.544 1.00 76.88 284 ARG A C 1
ATOM 2241 O O . ARG A 1 284 ? -4.476 12.774 21.749 1.00 76.88 284 ARG A O 1
ATOM 2248 N N . LYS A 1 285 ? -3.908 14.073 23.479 1.00 73.19 285 LYS A N 1
ATOM 2249 C CA . LYS A 1 285 ? -2.545 13.523 23.605 1.00 73.19 285 LYS A CA 1
ATOM 2250 C C . LYS A 1 285 ? -2.532 12.029 23.917 1.00 73.19 285 LYS A C 1
ATOM 2252 O O . LYS A 1 285 ? -1.662 11.304 23.427 1.00 73.19 285 LYS A O 1
ATOM 2257 N N . ARG A 1 286 ? -3.470 11.558 24.745 1.00 85.06 286 ARG A N 1
ATOM 2258 C CA . ARG A 1 286 ? -3.610 10.130 25.065 1.00 85.06 286 ARG A CA 1
ATOM 2259 C C . ARG A 1 286 ? -4.110 9.331 23.864 1.00 85.06 286 ARG A C 1
ATOM 2261 O O . ARG A 1 286 ? -3.567 8.258 23.625 1.00 85.06 286 ARG A O 1
ATOM 2268 N N . LEU A 1 287 ? -5.049 9.862 23.082 1.00 71.06 287 LEU A N 1
ATOM 2269 C CA . LEU A 1 287 ? -5.495 9.261 21.821 1.00 71.06 287 LEU A CA 1
ATOM 2270 C C . LEU A 1 287 ? -4.353 9.149 20.813 1.00 71.06 287 LEU A C 1
ATOM 2272 O O . LEU A 1 287 ? -4.070 8.055 20.337 1.00 71.06 287 LEU A O 1
ATOM 2276 N N . GLU A 1 288 ? -3.613 10.233 20.571 1.00 69.44 288 GLU A N 1
ATOM 2277 C CA . GLU A 1 288 ? -2.464 10.211 19.658 1.00 69.44 288 GLU A CA 1
ATOM 2278 C C . GLU A 1 288 ? -1.397 9.191 20.084 1.00 69.44 288 GLU A C 1
ATOM 2280 O O . GLU A 1 288 ? -0.805 8.502 19.247 1.00 69.44 288 GLU A O 1
ATOM 2285 N N . ARG A 1 289 ? -1.124 9.079 21.392 1.00 76.38 289 ARG A N 1
ATOM 2286 C CA . ARG A 1 289 ? -0.187 8.077 21.912 1.00 76.38 289 ARG A CA 1
ATOM 2287 C C . ARG A 1 289 ? -0.746 6.666 21.772 1.00 76.38 289 ARG A C 1
ATOM 2289 O O . ARG A 1 289 ? 0.021 5.772 21.421 1.00 76.38 289 ARG A O 1
ATOM 2296 N N . ALA A 1 290 ? -2.033 6.465 22.041 1.00 72.19 290 ALA A N 1
ATOM 2297 C CA . ALA A 1 290 ? -2.669 5.165 21.908 1.00 72.19 290 ALA A CA 1
ATOM 2298 C C . ALA A 1 290 ? -2.628 4.675 20.458 1.00 72.19 290 ALA A C 1
ATOM 2300 O O . ALA A 1 290 ? -2.211 3.545 20.220 1.00 72.19 290 ALA A O 1
ATOM 2301 N N . ASP A 1 291 ? -2.937 5.553 19.505 1.00 67.56 291 ASP A N 1
ATOM 2302 C CA . ASP A 1 291 ? -2.901 5.260 18.072 1.00 67.56 291 ASP A CA 1
ATOM 2303 C C . ASP A 1 291 ? -1.494 4.875 17.623 1.00 67.56 291 ASP A C 1
ATOM 2305 O O . ASP A 1 291 ? -1.315 3.858 16.962 1.00 67.56 291 ASP A O 1
ATOM 2309 N N . ARG A 1 292 ? -0.468 5.618 18.060 1.00 73.00 292 ARG A N 1
ATOM 2310 C CA . ARG A 1 292 ? 0.933 5.278 17.762 1.00 73.00 292 ARG A CA 1
ATOM 2311 C C . ARG A 1 292 ? 1.352 3.927 18.331 1.00 73.00 292 ARG A C 1
ATOM 2313 O O . ARG A 1 292 ? 2.120 3.223 17.686 1.00 73.00 292 ARG A O 1
ATOM 2320 N N . VAL A 1 293 ? 0.903 3.586 19.540 1.00 71.38 293 VAL A N 1
ATOM 2321 C CA . VAL A 1 293 ? 1.273 2.330 20.208 1.00 71.38 293 VAL A CA 1
ATOM 2322 C C . VAL A 1 293 ? 0.555 1.155 19.558 1.00 71.38 293 VAL A C 1
ATOM 2324 O O . VAL A 1 293 ? 1.216 0.187 19.202 1.00 71.38 293 VAL A O 1
ATOM 2327 N N . ILE A 1 294 ? -0.760 1.252 19.352 1.00 72.56 294 ILE A N 1
ATOM 2328 C CA . ILE A 1 294 ? -1.549 0.234 18.646 1.00 72.56 294 ILE A CA 1
ATOM 2329 C C . ILE A 1 294 ? -0.944 -0.013 17.270 1.00 72.56 294 ILE A C 1
ATOM 2331 O O . ILE A 1 294 ? -0.568 -1.145 16.986 1.00 72.56 294 ILE A O 1
ATOM 2335 N N . PHE A 1 295 ? -0.726 1.056 16.501 1.00 69.50 295 PHE A N 1
ATOM 2336 C CA . PHE A 1 295 ? -0.053 0.978 15.214 1.00 69.50 295 PHE A CA 1
ATOM 2337 C C . PHE A 1 295 ? 1.307 0.290 15.376 1.00 69.50 295 PHE A C 1
ATOM 2339 O O . PHE A 1 295 ? 1.528 -0.749 14.788 1.00 69.50 295 PHE A O 1
ATOM 2346 N N . SER A 1 296 ? 2.183 0.719 16.288 1.00 66.75 296 SER A N 1
ATOM 2347 C CA . SER A 1 296 ? 3.489 0.057 16.456 1.00 66.75 296 SER A CA 1
ATOM 2348 C C . SER A 1 296 ? 3.428 -1.452 16.746 1.00 66.75 296 SER A C 1
ATOM 2350 O O . SER A 1 296 ? 4.359 -2.166 16.374 1.00 66.75 296 SER A O 1
ATOM 2352 N N . PHE A 1 297 ? 2.366 -1.941 17.394 1.00 70.44 297 PHE A N 1
ATOM 2353 C CA . PHE A 1 297 ? 2.157 -3.367 17.643 1.00 70.44 297 PHE A CA 1
ATOM 2354 C C . PHE A 1 297 ? 1.588 -4.092 16.423 1.00 70.44 297 PHE A C 1
ATOM 2356 O O . PHE A 1 297 ? 2.038 -5.198 16.135 1.00 70.44 297 PHE A O 1
ATOM 2363 N N . GLU A 1 298 ? 0.654 -3.474 15.697 1.00 66.88 298 GLU A N 1
ATOM 2364 C CA . GLU A 1 298 ? 0.103 -4.010 14.443 1.00 66.88 298 GLU A CA 1
ATOM 2365 C C . GLU A 1 298 ? 1.174 -4.135 13.360 1.00 66.88 298 GLU A C 1
ATOM 2367 O O . GLU A 1 298 ? 1.108 -5.022 12.520 1.00 66.88 298 GLU A O 1
ATOM 2372 N N . THR A 1 299 ? 2.173 -3.255 13.395 1.00 48.09 299 THR A N 1
ATOM 2373 C CA . THR A 1 299 ? 3.079 -3.032 12.267 1.00 48.09 299 THR A CA 1
ATOM 2374 C C . THR A 1 299 ? 4.447 -3.678 12.442 1.00 48.09 299 THR A C 1
ATOM 2376 O O . THR A 1 299 ? 5.195 -3.791 11.480 1.00 48.09 299 THR A O 1
ATOM 2379 N N . ASN A 1 300 ? 4.823 -4.034 13.674 1.00 49.03 300 ASN A N 1
ATOM 2380 C CA . ASN A 1 300 ? 6.125 -4.639 13.984 1.00 49.03 300 ASN A CA 1
ATOM 2381 C C . ASN A 1 300 ? 6.009 -6.091 14.472 1.00 49.03 300 ASN A C 1
ATOM 2383 O O . ASN A 1 300 ? 6.989 -6.606 15.006 1.00 49.03 300 ASN A O 1
ATOM 2387 N N . ASP A 1 301 ? 4.825 -6.705 14.354 1.00 51.34 301 ASP A N 1
ATOM 2388 C CA . ASP A 1 301 ? 4.514 -8.074 14.795 1.00 51.34 301 ASP A CA 1
ATOM 2389 C C . ASP A 1 301 ? 5.174 -8.439 16.141 1.00 51.34 301 ASP A C 1
ATOM 2391 O O . ASP A 1 301 ? 5.906 -9.418 16.282 1.00 51.34 301 ASP A O 1
ATOM 2395 N N . GLN A 1 302 ? 4.965 -7.602 17.166 1.00 56.25 302 GLN A N 1
ATOM 2396 C CA . GLN A 1 302 ? 5.593 -7.789 18.486 1.00 56.25 302 GLN A CA 1
ATOM 2397 C C . GLN A 1 302 ? 4.921 -8.897 19.325 1.00 56.25 302 GLN A C 1
ATOM 2399 O O . GLN A 1 302 ? 5.021 -8.887 20.553 1.00 56.25 302 GLN A O 1
ATOM 2404 N N . GLY A 1 303 ? 4.199 -9.829 18.693 1.00 56.94 303 GLY A N 1
ATOM 2405 C CA . GLY A 1 303 ? 3.521 -10.935 19.375 1.00 56.94 303 GLY A CA 1
ATOM 2406 C C . GLY A 1 303 ? 2.271 -10.532 20.168 1.00 56.94 303 GLY A C 1
ATOM 2407 O O . GLY A 1 303 ? 1.892 -11.221 21.114 1.00 56.94 303 GLY A O 1
ATOM 2408 N N . MET A 1 304 ? 1.623 -9.414 19.822 1.00 78.88 304 MET A N 1
ATOM 2409 C CA . MET A 1 304 ? 0.350 -9.018 20.433 1.00 78.88 304 MET A CA 1
ATOM 2410 C C . MET A 1 304 ? -0.779 -9.922 19.922 1.00 78.88 304 MET A C 1
ATOM 2412 O O . MET A 1 304 ? -0.993 -10.030 18.717 1.00 78.88 304 MET A O 1
ATOM 2416 N N . SER A 1 305 ? -1.510 -10.578 20.829 1.00 74.88 305 SER A N 1
ATOM 2417 C CA . SER A 1 305 ? -2.625 -11.451 20.444 1.00 74.88 305 SER A CA 1
ATOM 2418 C C . SER A 1 305 ? -3.849 -10.645 19.998 1.00 74.88 305 SER A C 1
ATOM 2420 O O . SER A 1 305 ? -4.014 -9.489 20.389 1.00 74.88 305 SER A O 1
ATOM 2422 N N . ASP A 1 306 ? -4.769 -11.266 19.250 1.00 72.69 306 ASP A N 1
ATOM 2423 C CA . ASP A 1 306 ? -6.044 -10.636 18.858 1.00 72.69 306 ASP A CA 1
ATOM 2424 C C . ASP A 1 306 ? -6.816 -10.095 20.068 1.00 72.69 306 ASP A C 1
ATOM 2426 O O . ASP A 1 306 ? -7.371 -8.996 20.041 1.00 72.69 306 ASP A O 1
ATOM 2430 N N . LYS A 1 307 ? -6.811 -10.854 21.168 1.00 77.88 307 LYS A N 1
ATOM 2431 C CA . LYS A 1 307 ? -7.403 -10.450 22.445 1.00 77.88 307 LYS A CA 1
ATOM 2432 C C . LYS A 1 307 ? -6.665 -9.251 23.052 1.00 77.88 307 LYS A C 1
ATOM 2434 O O . LYS A 1 307 ? -7.311 -8.340 23.565 1.00 77.88 307 LYS A O 1
ATOM 2439 N N . GLY A 1 308 ? -5.337 -9.211 22.950 1.00 77.25 308 GLY A N 1
ATOM 2440 C CA . GLY A 1 308 ? -4.530 -8.052 23.330 1.00 77.25 308 GLY A CA 1
ATOM 2441 C C . GLY A 1 308 ? -4.894 -6.807 22.517 1.00 77.25 308 GLY A C 1
ATOM 2442 O O . GLY A 1 308 ? -5.194 -5.764 23.096 1.00 77.25 308 GLY A O 1
ATOM 2443 N N . PHE A 1 309 ? -4.988 -6.913 21.192 1.00 76.62 309 PHE A N 1
ATOM 2444 C CA . PHE A 1 309 ? -5.435 -5.800 20.351 1.00 76.62 309 PHE A CA 1
ATOM 2445 C C . PHE A 1 309 ? -6.849 -5.334 20.704 1.00 76.62 309 PHE A C 1
ATOM 2447 O O . PHE A 1 309 ? -7.074 -4.132 20.844 1.00 76.62 309 PHE A O 1
ATOM 2454 N N . GLN A 1 310 ? -7.793 -6.254 20.929 1.00 76.94 310 GLN A N 1
ATOM 2455 C CA . GLN A 1 310 ? -9.149 -5.909 21.375 1.00 76.94 310 GLN A CA 1
ATOM 2456 C C . GLN A 1 310 ? -9.142 -5.093 22.676 1.00 76.94 310 GLN A C 1
ATOM 2458 O O . GLN A 1 310 ? -9.878 -4.112 22.800 1.00 76.94 310 GLN A O 1
ATOM 2463 N N . GLU A 1 311 ? -8.297 -5.463 23.640 1.00 80.62 311 GLU A N 1
ATOM 2464 C CA . GLU A 1 311 ? -8.133 -4.712 24.885 1.00 80.62 311 GLU A CA 1
ATOM 2465 C C . GLU A 1 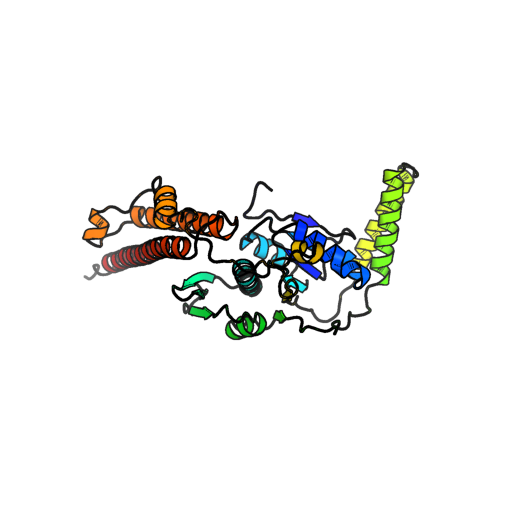311 ? -7.593 -3.293 24.650 1.00 80.62 311 GLU A C 1
ATOM 2467 O O . GLU A 1 311 ? -8.077 -2.345 25.270 1.00 80.62 311 GLU A O 1
ATOM 2472 N N . MET A 1 312 ? -6.616 -3.132 23.754 1.00 81.19 312 MET A N 1
ATOM 2473 C CA . MET A 1 312 ? -6.036 -1.826 23.416 1.00 81.19 312 MET A CA 1
ATOM 2474 C C . MET A 1 312 ? -7.057 -0.924 22.719 1.00 81.19 312 MET A C 1
ATOM 2476 O O . MET A 1 312 ? -7.241 0.234 23.102 1.00 81.19 312 MET A O 1
ATOM 2480 N N . TYR A 1 313 ? -7.773 -1.473 21.739 1.00 80.06 313 TYR A N 1
ATOM 2481 C CA . TYR A 1 313 ? -8.807 -0.754 21.004 1.00 80.06 313 TYR A CA 1
ATOM 2482 C C . TYR A 1 313 ? -9.959 -0.302 21.898 1.00 80.06 313 TYR A C 1
ATOM 2484 O O . TYR A 1 313 ? -10.471 0.799 21.710 1.00 80.06 313 TYR A O 1
ATOM 2492 N N . LYS A 1 314 ? -10.318 -1.086 22.920 1.00 83.69 314 LYS A N 1
ATOM 2493 C CA . LYS A 1 314 ? -11.342 -0.691 23.892 1.00 83.69 314 LYS A CA 1
ATOM 2494 C C . LYS A 1 314 ? -10.953 0.565 24.679 1.00 83.69 314 LYS A C 1
ATOM 2496 O O . LYS A 1 314 ? -11.780 1.449 24.863 1.00 83.69 314 LYS A O 1
ATOM 2501 N N . ILE A 1 315 ? -9.696 0.668 25.108 1.00 81.19 315 ILE A N 1
ATOM 2502 C CA . ILE A 1 315 ? -9.195 1.851 25.831 1.00 81.19 315 ILE A CA 1
ATOM 2503 C C . ILE A 1 315 ? -9.164 3.069 24.905 1.00 81.19 315 ILE A C 1
ATOM 2505 O O . ILE A 1 315 ? -9.557 4.162 25.305 1.00 81.19 315 ILE A O 1
ATOM 2509 N N . ARG A 1 316 ? -8.731 2.884 23.651 1.00 85.88 316 ARG A N 1
ATOM 2510 C CA . ARG A 1 316 ? -8.776 3.937 22.628 1.00 85.88 316 ARG A CA 1
ATOM 2511 C C . ARG A 1 316 ? -10.209 4.438 22.407 1.00 85.88 316 ARG A C 1
ATOM 2513 O O . ARG A 1 316 ? -10.429 5.642 22.354 1.00 85.88 316 ARG A O 1
ATOM 2520 N N . GLU A 1 317 ? -11.181 3.533 22.308 1.00 76.88 317 GLU A N 1
ATOM 2521 C CA . GLU A 1 317 ? -12.595 3.881 22.123 1.00 76.88 317 GLU A CA 1
ATOM 2522 C C . GLU A 1 317 ? -13.167 4.641 23.330 1.00 76.88 317 GLU A C 1
ATOM 2524 O O . GLU A 1 317 ? -13.892 5.618 23.153 1.00 76.88 317 GLU A O 1
ATOM 2529 N N . GLU A 1 318 ? -12.817 4.236 24.555 1.00 83.62 318 GLU A N 1
ATOM 2530 C CA . GLU A 1 318 ? -13.192 4.961 25.776 1.00 83.62 318 GLU A CA 1
ATOM 2531 C C . GLU A 1 318 ? -12.635 6.395 25.776 1.00 83.62 318 GLU A C 1
ATOM 2533 O O . GLU A 1 318 ? -13.366 7.331 26.101 1.00 83.62 318 GLU A O 1
ATOM 2538 N N . LEU A 1 319 ? -11.386 6.589 25.335 1.00 80.94 319 LEU A N 1
ATOM 2539 C CA . LEU A 1 319 ? -10.796 7.922 25.180 1.00 80.94 319 LEU A CA 1
ATOM 2540 C C . LEU A 1 319 ? -11.492 8.746 24.086 1.00 80.94 319 LEU A C 1
ATOM 2542 O O . LEU A 1 319 ? -11.748 9.926 24.297 1.00 80.94 319 LEU A O 1
ATOM 2546 N N . ALA A 1 320 ? -11.838 8.139 22.949 1.00 72.88 320 ALA A N 1
ATOM 2547 C CA . ALA A 1 320 ? -12.524 8.829 21.853 1.00 72.88 320 ALA A CA 1
ATOM 2548 C C . ALA A 1 320 ? -13.937 9.281 22.255 1.00 72.88 320 ALA A C 1
ATOM 2550 O O . ALA A 1 320 ? -14.356 10.390 21.935 1.00 72.88 320 ALA A O 1
ATOM 2551 N N . ARG A 1 321 ? -14.667 8.452 23.013 1.00 79.06 321 ARG A N 1
ATOM 2552 C CA . ARG A 1 321 ? -15.964 8.846 23.589 1.00 79.06 321 ARG A CA 1
ATOM 2553 C C . ARG A 1 321 ? -15.810 10.011 24.560 1.00 79.06 321 ARG A C 1
ATOM 2555 O O . ARG A 1 321 ? -16.582 10.960 24.489 1.00 79.06 321 ARG A O 1
ATOM 2562 N N . LEU A 1 322 ? -14.788 9.964 25.412 1.00 81.88 322 LEU A N 1
ATOM 2563 C CA . LEU A 1 322 ? -14.507 11.041 26.355 1.00 81.88 322 LEU A CA 1
ATOM 2564 C C . LEU A 1 322 ? -14.129 12.349 25.640 1.00 81.88 322 LEU A C 1
ATOM 2566 O O . LEU A 1 322 ? -14.553 13.414 26.071 1.00 81.88 322 LEU A O 1
ATOM 2570 N N . GLU A 1 323 ? -13.391 12.287 24.528 1.00 83.31 323 GLU A N 1
ATOM 2571 C CA . GLU A 1 323 ? -13.082 13.459 23.694 1.00 83.31 323 GLU A CA 1
ATOM 2572 C C . GLU A 1 323 ? -14.358 14.115 23.147 1.00 83.31 323 GLU A C 1
ATOM 2574 O O . GLU A 1 323 ? -14.501 15.339 23.199 1.00 83.31 323 GLU A O 1
ATOM 2579 N N . VAL A 1 324 ? -15.310 13.304 22.676 1.00 76.81 324 VAL A N 1
ATOM 2580 C CA . VAL A 1 324 ? -16.620 13.775 22.202 1.00 76.81 324 VAL A CA 1
ATOM 2581 C C . VAL A 1 324 ? -17.422 14.405 23.343 1.00 76.81 324 VAL A C 1
ATOM 2583 O O . VAL A 1 324 ? -17.968 15.494 23.168 1.00 76.81 324 VAL A O 1
ATOM 2586 N N . ASP A 1 325 ? -17.457 13.782 24.522 1.00 80.94 325 ASP A N 1
ATOM 2587 C CA . ASP A 1 325 ? -18.159 14.321 25.694 1.00 80.94 325 ASP A CA 1
ATOM 2588 C C . ASP A 1 325 ? -17.566 15.665 26.152 1.00 80.94 325 ASP A C 1
ATOM 2590 O O . ASP A 1 325 ? -18.308 16.615 26.421 1.00 80.94 325 ASP A O 1
ATOM 2594 N N . ILE A 1 326 ? -16.234 15.783 26.175 1.00 82.50 326 ILE A N 1
ATOM 2595 C CA . ILE A 1 326 ? -15.533 17.036 26.488 1.00 82.50 326 ILE A CA 1
ATOM 2596 C C . ILE A 1 326 ? -15.855 18.105 25.442 1.00 82.50 326 ILE A C 1
ATOM 2598 O O . ILE A 1 326 ? -16.197 19.234 25.797 1.00 82.50 326 ILE A O 1
ATOM 2602 N N . THR A 1 327 ? -15.799 17.750 24.157 1.00 77.62 327 THR A N 1
ATOM 2603 C CA . THR A 1 327 ? -16.111 18.667 23.052 1.00 77.62 327 THR A CA 1
ATOM 2604 C C . THR A 1 327 ? -17.535 19.204 23.172 1.00 77.62 327 THR A C 1
ATOM 2606 O O . THR A 1 327 ? -17.743 20.415 23.084 1.00 77.62 327 THR A O 1
ATOM 2609 N N . ASN A 1 328 ? -18.501 18.326 23.457 1.00 78.31 328 ASN A N 1
ATOM 2610 C CA . ASN A 1 328 ? -19.905 18.687 23.644 1.00 78.31 328 ASN A CA 1
ATOM 2611 C C . ASN A 1 328 ? -20.117 19.590 24.874 1.00 78.31 328 ASN A C 1
ATOM 2613 O O . ASN A 1 328 ? -20.894 20.546 24.816 1.00 78.31 328 ASN A O 1
ATOM 2617 N N . SER A 1 329 ? -19.408 19.331 25.978 1.00 80.12 329 SER A N 1
ATOM 2618 C CA . SER A 1 329 ? -19.418 20.190 27.173 1.00 80.12 329 SER A CA 1
ATOM 2619 C C . SER A 1 329 ? -18.870 21.589 26.867 1.00 80.12 329 SER A C 1
ATOM 2621 O O . SER A 1 329 ? -19.488 22.598 27.213 1.00 80.12 329 SER A O 1
ATOM 2623 N N . LEU A 1 330 ? -17.737 21.671 26.165 1.00 77.56 330 LEU A N 1
ATOM 2624 C CA . LEU A 1 330 ? -17.113 22.941 25.784 1.00 77.56 330 LEU A CA 1
ATOM 2625 C C . LEU A 1 330 ? -17.971 23.738 24.787 1.00 77.56 330 LEU A C 1
ATOM 2627 O O . LEU A 1 330 ? -18.012 24.970 24.864 1.00 77.56 330 LEU A O 1
ATOM 2631 N N . SER A 1 331 ? -18.687 23.067 23.876 1.00 67.69 331 SER A N 1
ATOM 2632 C CA . SER A 1 331 ? -19.634 23.725 22.968 1.00 67.69 331 SER A CA 1
ATOM 2633 C C . SER A 1 331 ? -20.900 24.201 23.682 1.00 67.69 331 SER A C 1
ATOM 2635 O O . SER A 1 331 ? -21.339 25.320 23.426 1.00 67.69 331 SER A O 1
ATOM 2637 N N . GLY A 1 332 ? -21.441 23.415 24.620 1.00 59.84 332 GLY A N 1
ATOM 2638 C CA . GLY A 1 332 ? -22.615 23.797 25.415 1.00 59.84 332 GLY A CA 1
ATOM 2639 C C . GLY A 1 332 ? -22.362 25.032 26.283 1.00 59.84 332 GLY A C 1
ATOM 2640 O O . GLY A 1 332 ? -23.190 25.939 26.331 1.00 59.84 332 GLY A O 1
ATOM 2641 N N . MET A 1 333 ? -21.164 25.152 26.870 1.00 54.62 333 MET A N 1
ATOM 2642 C CA . MET A 1 333 ? -20.780 26.371 27.590 1.00 54.62 333 MET A CA 1
ATOM 2643 C C . MET A 1 333 ? -20.723 27.601 26.669 1.00 54.62 333 MET A C 1
ATOM 2645 O O . MET A 1 333 ? -21.123 28.687 27.082 1.00 54.62 333 MET A O 1
ATOM 2649 N N . ARG A 1 334 ? -20.268 27.469 25.411 1.00 52.44 334 ARG A N 1
ATOM 2650 C CA . ARG A 1 334 ? -20.256 28.599 24.458 1.00 52.44 334 ARG A CA 1
ATOM 2651 C C . ARG A 1 334 ? -21.660 29.082 24.084 1.00 52.44 334 ARG A C 1
ATOM 2653 O O . ARG A 1 334 ? -21.817 30.276 23.833 1.00 52.44 334 ARG A O 1
ATOM 2660 N N . GLU A 1 335 ? -22.659 28.203 24.066 1.00 49.47 335 GLU A N 1
ATOM 2661 C CA . GLU A 1 335 ? -24.055 28.582 23.807 1.00 49.47 335 GLU A CA 1
ATOM 2662 C C . GLU A 1 335 ? -24.702 29.278 25.019 1.00 49.47 335 GLU A C 1
ATOM 2664 O O . GLU A 1 335 ? -25.371 30.303 24.853 1.00 49.47 335 GLU A O 1
ATOM 2669 N N . ASP A 1 336 ? -24.415 28.822 26.242 1.00 45.66 336 ASP A N 1
ATOM 2670 C CA . ASP A 1 336 ? -24.919 29.444 27.478 1.00 45.66 336 ASP A CA 1
ATOM 2671 C C . ASP A 1 336 ? -24.307 30.830 27.758 1.00 45.66 336 ASP A C 1
ATOM 2673 O O . ASP A 1 336 ? -24.967 31.711 28.315 1.00 45.66 336 ASP A O 1
ATOM 2677 N N . PHE A 1 337 ? -23.079 31.097 27.297 1.00 43.72 337 PHE A N 1
ATOM 2678 C CA . PHE A 1 337 ? -22.483 32.441 27.368 1.00 43.72 337 PHE A CA 1
ATOM 2679 C C . PHE A 1 337 ? -23.054 33.436 26.340 1.00 43.72 337 PHE A C 1
ATOM 2681 O O . PHE A 1 337 ? -22.741 34.630 26.402 1.00 43.72 337 PHE A O 1
ATOM 2688 N N . HIS A 1 338 ? -23.900 32.997 25.403 1.00 45.03 338 HIS A N 1
ATOM 2689 C CA . HIS A 1 338 ? -24.531 33.867 24.402 1.00 45.03 338 HIS A CA 1
ATOM 2690 C C . HIS A 1 338 ? -26.037 34.091 24.616 1.00 45.03 338 HIS A C 1
ATOM 2692 O O . HIS A 1 338 ? -26.620 34.936 23.936 1.00 45.03 338 HIS A O 1
ATOM 2698 N N . SER A 1 339 ? -26.666 33.440 25.600 1.00 44.44 339 SER A N 1
ATOM 2699 C CA . SER A 1 339 ? -28.122 33.502 25.817 1.00 44.44 339 SER A CA 1
ATOM 2700 C C . SER A 1 339 ? -28.598 34.475 26.913 1.00 44.44 339 SER A C 1
ATOM 2702 O O . SER A 1 339 ? -29.802 34.586 27.148 1.00 44.44 339 SER A O 1
ATOM 2704 N N . HIS A 1 340 ? -27.713 35.278 27.520 1.00 40.94 340 HIS A N 1
ATOM 2705 C CA . HIS A 1 340 ? -28.101 36.307 28.500 1.00 40.94 340 HIS A CA 1
ATOM 2706 C C . HIS A 1 340 ? -27.588 37.720 28.171 1.00 40.94 340 HIS A C 1
ATOM 2708 O O . HIS A 1 340 ? -26.891 38.350 28.957 1.00 40.94 340 HIS A O 1
ATOM 2714 N N . PHE A 1 341 ? -28.024 38.264 27.030 1.00 42.47 341 PHE A N 1
ATOM 2715 C CA . PHE A 1 341 ? -28.159 39.717 26.832 1.00 42.47 341 PHE A CA 1
ATOM 2716 C C . PHE A 1 341 ? -29.493 40.068 26.140 1.00 42.47 341 PHE A C 1
ATOM 2718 O O . PHE A 1 341 ? -29.553 40.564 25.019 1.00 42.47 341 PHE A O 1
ATOM 2725 N N . HIS A 1 342 ? -30.594 39.839 26.854 1.00 38.91 342 HIS A N 1
ATOM 2726 C CA . HIS A 1 342 ? -31.838 40.610 26.732 1.00 38.91 342 HIS A CA 1
ATOM 2727 C C . HIS A 1 342 ? -32.186 41.044 28.167 1.00 38.91 342 HIS A C 1
ATOM 2729 O O . HIS A 1 342 ? -32.278 40.188 29.040 1.00 38.91 342 HIS A O 1
ATOM 2735 N N . ARG A 1 343 ? -32.310 42.322 28.530 1.00 35.59 343 ARG A N 1
ATOM 2736 C CA . ARG A 1 343 ? -32.873 43.492 27.853 1.00 35.59 343 ARG A CA 1
ATOM 2737 C C . ARG A 1 343 ? -32.350 44.766 28.518 1.00 35.59 343 ARG A C 1
ATOM 2739 O O . ARG A 1 343 ? -32.065 44.688 29.734 1.00 35.59 343 ARG A O 1
#

Foldseek 3Di:
DVDLAADKDKDALLPADLLRAQEEEEEQDPLQQVLVCVVCCVPDVCSNNHMYIHSPWAYHLNNLLVSCVSHQQHAYEQAYWPDPRSLVSLVSSLCSNVVFDWDWDADPVRWIWIWTPDPPTDIDTHDPVVNDPVVVCVVVVRPQEDEPDPDDPDPPDPPDQPVLSVVLSVLVVVLVVCVVVVVDDPVVNVVSVVVSVVSVVVSVPDDDPDRNGHGYYYDYDDPQAGHSSCNSVVNGDDPDDPDDDDDADALLVVLCVQLVPFDAFDPVCVVVLQGDVVNLVRLVVSLVSLVVSLSCCSTVVPVHDPNNSVNSVVVSVVSVVVNVSNVVNVVVVVVVVVPPDDD

Organism: NCBI:txid1339315

Radius of gyration: 25.33 Å; chains: 1; bounding box: 71×70×68 Å